Protein AF-A0A955BFZ9-F1 (afdb_monomer)

Nearest PDB structures (foldseek):
  4xtk-assembly4_D  TM=7.987E-01  e=3.113E-12  Thermotoga maritima MSB8
  7cr6-assembly1_D  TM=6.027E-01  e=6.856E-12  Synechocystis sp. PCC 6803 substr. Kazusa
  4xtk-assembly1_E  TM=5.313E-01  e=5.789E-12  Thermotoga maritima MSB8
  5dqz-assembly1_C  TM=7.977E-01  e=1.049E-08  Escherichia coli K-12
  5vvl-assembly1_D  TM=7.765E-01  e=1.471E-08  Escherichia coli K-12

Radius of gyration: 25.38 Å; Cα contacts (8 Å, |Δi|>4): 418; chains: 1; bounding box: 56×55×70 Å

pLDDT: mean 78.5, std 16.26, range [26.56, 97.25]

Secondary structure (DSSP, 8-state):
-HHHHSHHHHHHHHHTT-EEEEETTEEEEE-SSHHHHHHHHHHHHHHHHHTT------S-SS--TTS-EEETTEEE-TTS-EEE-TT-PPPPGGGG-GGGGTT-PPPP-----TT-------S--EEEEE-SSEEEEEE-TTS-EEEEEGGGPPPEEE-GGGEEEEEEESS-B--HHHHHHHHHTT-EEEEE-TTS-EEEEE-------HHHHHHHHHHHH-HHHHHHHHHHHHHHHHHHHHHHHHHHHHHTT-GGG--HHHHHHHHHHHHT-SSHHHHHHHHHHHHHHHHHHHHHH--TT----S---SS--SHHHHHHHHHHHHHHHHHHHHHHHTT--TT--SSS--SS--

Solvent-accessible surface area (backbone atoms only — not comparable to full-atom values): 20830 Å² total; per-residue (Å²): 111,49,68,71,70,42,47,64,47,54,55,54,43,41,74,72,68,36,48,77,49,76,59,71,89,51,71,45,74,49,68,94,47,71,71,51,44,56,54,50,52,52,47,50,53,52,49,32,45,76,70,76,42,79,79,82,88,57,99,67,83,74,79,62,80,75,45,73,48,77,58,97,60,29,39,39,41,66,88,87,43,70,48,77,56,88,79,71,74,84,74,60,76,84,77,66,58,70,80,78,70,70,85,80,76,82,86,83,81,89,83,83,67,95,83,70,67,84,68,76,74,80,62,85,59,38,74,45,77,46,54,63,54,29,40,35,57,44,76,46,99,87,70,49,42,28,40,34,41,63,92,79,51,80,67,43,76,54,67,55,92,58,30,37,32,37,39,37,25,32,71,59,45,73,49,72,67,54,53,50,51,33,32,74,60,61,27,28,35,38,37,17,38,83,85,52,51,64,81,50,70,50,66,55,90,63,87,43,54,69,68,53,48,50,52,51,54,53,34,56,72,34,69,68,52,16,40,56,55,33,20,55,54,51,18,52,52,29,41,54,49,12,54,50,27,44,51,51,17,58,74,69,72,36,74,89,40,46,44,19,67,64,25,41,53,48,16,56,49,26,64,67,44,89,44,66,69,57,34,53,52,48,53,51,55,46,51,51,51,50,52,55,30,48,34,73,68,50,61,95,88,59,75,58,92,71,94,49,78,87,87,40,84,50,72,61,36,42,52,49,51,38,52,50,47,50,52,51,50,54,49,50,49,54,36,39,76,70,32,45,62,82,76,71,39,54,73,66,64,60,79,93,49,132

Mean predicted aligned error: 16.28 Å

Sequence (354 aa):
LANLFLDHFDERIANRGGRLVRYGDDFLILCRTSAEADALLSAAREEAAELLLRLNDSASPIQDLREPFVFLGFQFEAGDAWHWRDDQQPRLVEELGWRDASDNRPPRKGIHLPGELPTTATADGITGIVGPNATTFETRGDGSVWCHYSGGAEPTRIPLDDFETLVVLGRLGMSAEIVRRLCESGVSVVLCDERGLSFGAIVADIDSPPELLAAQVDASRDSARSLVIARSLVAARLHNSAGLAAAVAKQRKNRQLDASQWLADAALRAEAATSLDSLRGIEGSATARWYESFAQALGNGFAFERRVAPDAEDPVNALLNIAHTLAFRLSLLAIKAAGLAPMIGFLHASTARF

Foldseek 3Di:
DQVVLCPQVCVQLVVLVWDWDDDRPFIDTDDDDPVSVVVSVVSSQVSCVVSLHHDDPDPPSDDDLQPWDDGPQWIAHPPRDIDGHPPDDDDAPVVVCPVVSPDDDDDDDDDDDPPDDPPVPVDDADEAEADPQWAEWDQDPVRWIWTDGPPPRDIHTDPLLNHQEYEYEAHYDYDPSRLVSCQVSNYKYFYAHNLLQTDDIRGHQDPQPPVNAVVLVVLLVDQVSLLQVLLVVLLVVLQVLLVVQVVLCVVLVHCVLRCNVVSNVLSVVSNVDPGLVVNVVSSVVSVVSSQVSVQVSDDDPAHDPDADDDPDPGPVNSVVNSVVSVVVVVVVRVCVVVSHDPQRHSNDHDPPDD

Structure (mmCIF, N/CA/C/O backbone):
data_AF-A0A955BFZ9-F1
#
_entry.id   AF-A0A955BFZ9-F1
#
loop_
_atom_site.group_PDB
_atom_site.id
_atom_site.type_symbol
_atom_site.label_atom_id
_atom_site.label_alt_id
_atom_site.label_comp_id
_atom_site.label_asym_id
_atom_site.label_entity_id
_atom_site.label_seq_id
_atom_site.pdbx_PDB_ins_code
_atom_site.Cartn_x
_atom_site.Cartn_y
_atom_site.Cartn_z
_atom_site.occupancy
_atom_site.B_iso_or_equiv
_atom_site.auth_seq_id
_atom_site.auth_comp_id
_atom_site.auth_asym_id
_atom_site.auth_atom_id
_atom_site.pdbx_PDB_model_num
ATOM 1 N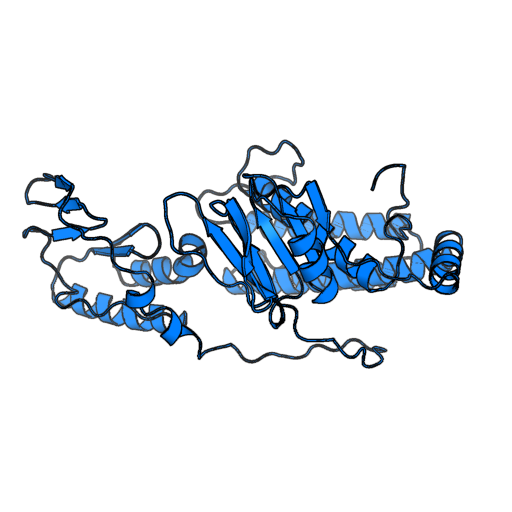 N . LEU A 1 1 ? -9.541 1.650 14.516 1.00 39.09 1 LEU A N 1
ATOM 2 C CA . LEU A 1 1 ? -10.000 2.553 13.433 1.00 39.09 1 LEU A CA 1
ATOM 3 C C . LEU A 1 1 ? -10.845 3.722 13.950 1.00 39.09 1 LEU A C 1
ATOM 5 O O . LEU A 1 1 ? -10.554 4.842 13.554 1.00 39.09 1 LEU A O 1
ATOM 9 N N . ALA A 1 2 ? -11.816 3.494 14.850 1.00 43.66 2 ALA A N 1
ATOM 10 C CA . ALA A 1 2 ? -12.687 4.541 15.414 1.00 43.66 2 ALA A CA 1
ATOM 11 C C . ALA A 1 2 ? -11.932 5.785 15.928 1.00 43.66 2 ALA A C 1
ATOM 13 O O . ALA A 1 2 ? -12.315 6.903 15.604 1.00 43.66 2 ALA A O 1
ATOM 14 N N . ASN A 1 3 ? -10.793 5.608 16.611 1.00 51.19 3 ASN A N 1
ATOM 15 C CA . ASN A 1 3 ? -10.010 6.737 17.136 1.00 51.19 3 ASN A CA 1
ATOM 16 C C . ASN A 1 3 ? -9.440 7.686 16.071 1.00 51.19 3 ASN A C 1
ATOM 18 O O . ASN A 1 3 ? -9.229 8.846 16.390 1.00 51.19 3 ASN A O 1
ATOM 22 N N . LEU A 1 4 ? -9.187 7.216 14.843 1.00 54.12 4 LEU A N 1
ATOM 23 C CA . LEU A 1 4 ? -8.683 8.062 13.752 1.00 54.12 4 LEU A CA 1
ATOM 24 C C . LEU A 1 4 ? -9.832 8.719 12.971 1.00 54.12 4 LEU A C 1
ATOM 26 O O . LEU A 1 4 ? -9.689 9.827 12.473 1.00 54.12 4 LEU A O 1
ATOM 30 N N . PHE A 1 5 ? -10.967 8.025 12.856 1.00 66.25 5 PHE A N 1
ATOM 31 C CA . PHE A 1 5 ? -12.126 8.491 12.094 1.00 66.25 5 PHE A CA 1
ATOM 32 C C . PHE A 1 5 ? -12.960 9.528 12.863 1.00 66.25 5 PHE A C 1
ATOM 34 O O . PHE A 1 5 ? -13.474 10.468 12.265 1.00 66.25 5 PHE A O 1
ATOM 41 N N . LEU A 1 6 ? -13.045 9.392 14.191 1.00 79.75 6 LEU A N 1
ATOM 42 C CA . LEU A 1 6 ? -13.803 10.288 15.072 1.00 79.75 6 LEU A CA 1
ATOM 43 C C . LEU A 1 6 ? -12.994 11.498 15.572 1.00 79.75 6 LEU A C 1
ATOM 45 O O . LEU A 1 6 ? -13.538 12.321 16.293 1.00 79.75 6 LEU A O 1
ATOM 49 N N . ASP A 1 7 ? -11.732 11.663 15.161 1.00 78.94 7 ASP A N 1
ATOM 50 C CA . ASP A 1 7 ? -10.899 12.821 15.544 1.00 78.94 7 ASP A CA 1
ATOM 51 C C . ASP A 1 7 ? -11.585 14.153 15.182 1.00 78.94 7 ASP A C 1
ATOM 53 O O . ASP A 1 7 ? -11.652 15.078 15.989 1.00 78.94 7 ASP A O 1
ATOM 57 N N . HIS A 1 8 ? -12.212 14.215 13.999 1.00 78.44 8 HIS A N 1
ATOM 58 C CA . HIS A 1 8 ? -12.980 15.389 13.584 1.00 78.44 8 HIS A CA 1
ATOM 59 C C . HIS A 1 8 ? -14.196 15.644 14.483 1.00 78.44 8 HIS A C 1
ATOM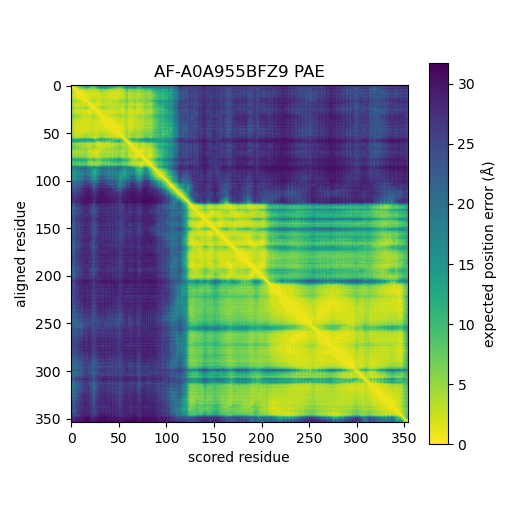 61 O O . HIS A 1 8 ? -14.463 16.784 14.855 1.00 78.44 8 HIS A O 1
ATOM 67 N N . PHE A 1 9 ? -14.915 14.585 14.857 1.00 84.94 9 PHE A N 1
ATOM 68 C CA . PHE A 1 9 ? -16.056 14.673 15.762 1.00 84.94 9 PHE A CA 1
ATOM 69 C C . PHE A 1 9 ? -15.625 15.210 17.136 1.00 84.94 9 PHE A C 1
ATOM 71 O O . PHE A 1 9 ? -16.227 16.158 17.645 1.00 84.94 9 PHE A O 1
ATOM 78 N N . ASP A 1 10 ? -14.533 14.677 17.691 1.00 86.12 10 ASP A N 1
ATOM 79 C CA . ASP A 1 10 ? -13.992 15.073 18.992 1.00 86.12 10 ASP A CA 1
ATOM 80 C C . ASP A 1 10 ? -13.642 16.574 19.023 1.00 86.12 10 ASP A C 1
ATOM 82 O O . ASP A 1 10 ? -14.059 17.301 19.932 1.00 86.12 10 ASP A O 1
ATOM 86 N N . GLU A 1 11 ? -12.943 17.072 17.995 1.00 85.44 11 GLU A N 1
ATOM 87 C CA . GLU A 1 11 ? -12.591 18.493 17.866 1.00 85.44 11 GLU A CA 1
ATOM 88 C C . GLU A 1 11 ? -13.831 19.395 17.781 1.00 85.44 11 GLU A C 1
ATOM 90 O O . GLU A 1 11 ? -13.874 20.487 18.360 1.00 85.44 11 GLU A O 1
ATOM 95 N N . ARG A 1 12 ? -14.856 18.973 17.039 1.00 85.88 12 ARG A N 1
ATOM 96 C CA . ARG A 1 12 ? -16.070 19.766 16.807 1.00 85.88 12 ARG A CA 1
ATOM 97 C C . ARG A 1 12 ? -16.927 19.863 18.063 1.00 85.88 12 ARG A C 1
ATOM 99 O O . ARG A 1 12 ? -17.391 20.957 18.389 1.00 85.88 12 ARG A O 1
ATOM 106 N N . ILE A 1 13 ? -17.057 18.770 18.812 1.00 88.75 13 ILE A N 1
ATOM 107 C CA . ILE A 1 13 ? -17.738 18.758 20.112 1.00 88.75 13 ILE A CA 1
ATOM 108 C C . ILE A 1 13 ? -16.983 19.599 21.145 1.00 88.75 13 ILE A C 1
ATOM 110 O O . ILE A 1 13 ? -17.604 20.407 21.842 1.00 88.75 13 ILE A O 1
ATOM 114 N N . ALA A 1 14 ? -15.652 19.492 21.196 1.00 85.88 14 ALA A N 1
ATOM 115 C CA . ALA A 1 14 ? -14.829 20.304 22.092 1.00 85.88 14 ALA A CA 1
ATOM 116 C C . ALA A 1 14 ? -14.968 21.811 21.807 1.00 85.88 14 ALA A C 1
ATOM 118 O O . ALA A 1 14 ? -15.136 22.609 22.730 1.00 85.88 14 ALA A O 1
ATOM 119 N N . ASN A 1 15 ? -14.986 22.208 20.529 1.00 85.56 15 ASN A N 1
ATOM 120 C CA . ASN A 1 15 ? -15.185 23.603 20.114 1.00 85.56 15 ASN A CA 1
ATOM 121 C C . ASN A 1 15 ? -16.570 24.160 20.478 1.00 85.56 15 ASN A C 1
ATOM 123 O O . ASN A 1 15 ? -16.719 25.370 20.646 1.00 85.56 15 ASN A O 1
ATOM 127 N N . ARG A 1 16 ? -17.581 23.295 20.625 1.00 84.69 16 ARG A N 1
ATOM 128 C CA . ARG A 1 16 ? -18.922 23.664 21.108 1.00 84.69 16 ARG A CA 1
ATOM 129 C C . ARG A 1 16 ? -19.029 23.645 22.646 1.00 84.69 16 ARG A C 1
ATOM 131 O O . ARG A 1 16 ? -20.115 23.838 23.180 1.00 84.69 16 ARG A O 1
ATOM 138 N N . GLY A 1 17 ? -17.914 23.458 23.361 1.00 82.88 17 GLY A N 1
ATOM 139 C CA . GLY A 1 17 ? -17.828 23.538 24.823 1.00 82.88 17 GLY A CA 1
ATOM 140 C C . GLY A 1 17 ? -18.061 22.218 25.565 1.00 82.88 17 GLY A C 1
ATOM 141 O O . GLY A 1 17 ? -18.016 22.207 26.797 1.00 82.88 17 GLY A O 1
ATOM 142 N N . GLY A 1 18 ? -18.277 21.112 24.847 1.00 85.81 18 GLY A N 1
ATOM 143 C CA . GLY A 1 18 ? -18.425 19.786 25.441 1.00 85.81 18 GLY A CA 1
ATOM 144 C C . GLY A 1 18 ? -17.083 19.213 25.896 1.00 85.81 18 GLY A C 1
ATOM 145 O O . GLY A 1 18 ? -16.073 19.345 25.206 1.00 85.81 18 GLY A O 1
ATOM 146 N N . ARG A 1 19 ? -17.053 18.547 27.054 1.00 88.88 19 ARG A N 1
ATOM 147 C CA . ARG A 1 19 ? -15.883 17.763 27.483 1.00 88.88 19 ARG A CA 1
ATOM 148 C C . ARG A 1 19 ? -16.114 16.295 27.168 1.00 88.88 19 ARG A C 1
ATOM 150 O O . ARG A 1 19 ? -16.962 15.667 27.792 1.00 88.88 19 ARG A O 1
ATOM 157 N N . LEU A 1 20 ? -15.365 15.764 26.212 1.00 88.81 20 LEU A N 1
ATOM 158 C CA . LEU A 1 20 ? -15.540 14.398 25.738 1.00 88.81 20 LEU A CA 1
ATOM 159 C C . LEU A 1 20 ? -14.704 13.399 26.554 1.00 88.81 20 LEU A C 1
ATOM 161 O O . LEU A 1 20 ? -13.518 13.623 26.791 1.00 88.81 20 LEU A O 1
ATOM 165 N N . VAL A 1 21 ? -15.316 12.278 26.932 1.00 87.25 21 VAL A N 1
ATOM 166 C CA . VAL A 1 21 ? -14.649 11.072 27.446 1.00 87.25 21 VAL A CA 1
ATOM 167 C C . VAL A 1 21 ? -15.012 9.929 26.506 1.00 87.25 21 VAL A C 1
ATOM 169 O O . VAL A 1 21 ? -16.191 9.629 26.360 1.00 87.25 21 VAL A O 1
ATOM 172 N N . ARG A 1 22 ? -14.034 9.308 25.839 1.00 84.81 22 ARG A N 1
ATOM 173 C CA . ARG A 1 22 ? -14.290 8.339 24.760 1.00 84.81 22 ARG A CA 1
ATOM 174 C C . ARG A 1 22 ? -13.434 7.085 24.886 1.00 84.81 22 ARG A C 1
ATOM 176 O O . ARG A 1 22 ? -12.261 7.159 25.247 1.00 84.81 22 ARG A O 1
ATOM 183 N N . TYR A 1 23 ? -14.017 5.951 24.515 1.00 78.94 23 TYR A N 1
ATOM 184 C CA . TYR A 1 23 ? -13.343 4.673 24.343 1.00 78.94 23 TYR A CA 1
ATOM 185 C C . TYR A 1 23 ? -13.889 3.986 23.086 1.00 78.94 23 TYR A C 1
ATOM 187 O O . TYR A 1 23 ? -14.991 3.455 23.084 1.00 78.94 23 TYR A O 1
ATOM 195 N N . GLY A 1 24 ? -13.122 4.024 21.993 1.00 80.00 24 GLY A N 1
ATOM 196 C CA . GLY A 1 24 ? -13.599 3.519 20.704 1.00 80.00 24 GLY A CA 1
ATOM 197 C C . GLY A 1 24 ? -14.742 4.374 20.152 1.00 80.00 24 GLY A C 1
ATOM 198 O O . GLY A 1 24 ? -14.551 5.569 19.912 1.00 80.00 24 GLY A O 1
ATOM 199 N N . ASP A 1 25 ? -15.883 3.744 19.913 1.00 78.00 25 ASP A N 1
ATOM 200 C CA . ASP A 1 25 ? -17.155 4.321 19.470 1.00 78.00 25 ASP A CA 1
ATOM 201 C C . ASP A 1 25 ? -18.096 4.713 20.625 1.00 78.00 25 ASP A C 1
ATOM 203 O O . ASP A 1 25 ? -19.003 5.515 20.410 1.00 78.00 25 ASP A O 1
ATOM 207 N N . ASP A 1 26 ? -17.836 4.248 21.852 1.00 81.62 26 ASP A N 1
ATOM 208 C CA . ASP A 1 26 ? -18.558 4.663 23.058 1.00 81.62 26 ASP A CA 1
ATOM 209 C C . ASP A 1 26 ? -17.984 5.966 23.636 1.00 81.62 26 ASP A C 1
ATOM 211 O O . ASP A 1 26 ? -16.776 6.096 23.870 1.00 81.62 26 ASP A O 1
ATOM 215 N N . PHE A 1 27 ? -18.845 6.944 23.926 1.00 86.75 27 PHE A N 1
ATOM 216 C CA . PHE A 1 27 ? -18.422 8.220 24.506 1.00 86.75 27 PHE A CA 1
ATOM 217 C C . PHE A 1 27 ? -19.462 8.861 25.432 1.00 86.75 27 PHE A C 1
ATOM 219 O O . PHE A 1 27 ? -20.661 8.621 25.329 1.00 86.75 27 PHE A O 1
ATOM 226 N N . LEU A 1 28 ? -18.974 9.737 26.311 1.00 89.31 28 LEU A N 1
ATOM 227 C CA . LEU A 1 28 ? -19.743 10.656 27.143 1.00 89.31 28 LEU A CA 1
ATOM 228 C C . LEU A 1 28 ? -19.358 12.092 26.786 1.00 89.31 28 LEU A C 1
ATOM 230 O O . LEU A 1 28 ? -18.172 12.414 26.685 1.00 89.31 28 LEU A O 1
ATOM 234 N N . ILE A 1 29 ? -20.349 12.971 26.650 1.00 91.31 29 ILE A N 1
ATOM 235 C CA . ILE A 1 29 ? -20.136 14.416 26.527 1.00 91.31 29 ILE A CA 1
ATOM 236 C C . ILE A 1 29 ? -20.588 15.059 27.835 1.00 91.31 29 ILE A C 1
ATOM 238 O O . ILE A 1 29 ? -21.776 15.110 28.135 1.00 91.31 29 ILE A O 1
ATOM 242 N N . LEU A 1 30 ? -19.635 15.546 28.624 1.00 90.62 30 LEU A N 1
ATOM 243 C CA . LEU A 1 30 ? -19.909 16.180 29.907 1.00 90.62 30 LEU A CA 1
ATOM 244 C C . LEU A 1 30 ? -20.256 17.659 29.701 1.00 90.62 30 LEU A C 1
ATOM 246 O O . LEU A 1 30 ? -19.514 18.406 29.051 1.00 90.62 30 LEU A O 1
ATOM 250 N N . CYS A 1 31 ? -21.351 18.083 30.322 1.00 90.81 31 CYS A N 1
ATOM 251 C CA . CYS A 1 31 ? -21.854 19.454 30.344 1.00 90.81 31 CYS A CA 1
ATOM 252 C C . CYS A 1 31 ? -22.406 19.801 31.733 1.00 90.81 31 CYS A C 1
ATOM 254 O O . CYS A 1 31 ? -22.509 18.933 32.601 1.00 90.81 31 CYS A O 1
ATOM 256 N N . ARG A 1 32 ? -22.724 21.076 31.985 1.00 87.88 32 ARG A N 1
ATOM 257 C CA . ARG A 1 32 ? -23.140 21.533 33.326 1.00 87.88 32 ARG A CA 1
ATOM 258 C C . ARG A 1 32 ? -24.641 21.718 33.467 1.00 87.88 32 ARG A C 1
ATOM 260 O O . ARG A 1 32 ? -25.144 21.695 34.587 1.00 87.88 32 ARG A O 1
ATOM 267 N N . THR A 1 33 ? -25.344 21.960 32.365 1.00 89.12 33 THR A N 1
ATOM 268 C CA . THR A 1 33 ? -26.780 22.259 32.380 1.00 89.12 33 THR A CA 1
ATOM 269 C C . THR A 1 33 ? -27.539 21.382 31.393 1.00 89.12 33 THR A C 1
ATOM 271 O O . THR A 1 33 ? -26.980 20.941 30.392 1.00 89.12 33 THR A O 1
ATOM 274 N N . SER A 1 34 ? -28.832 21.163 31.648 1.00 86.69 34 SER A N 1
ATOM 275 C CA . SER A 1 34 ? -29.700 20.421 30.721 1.00 86.69 34 SER A CA 1
ATOM 276 C C . SER A 1 34 ? -29.763 21.088 29.343 1.00 86.69 34 SER A C 1
ATOM 278 O O . SER A 1 34 ? -29.703 20.404 28.333 1.00 86.69 34 SER A O 1
ATOM 280 N N . ALA A 1 35 ? -29.797 22.424 29.294 1.00 87.81 35 ALA A N 1
ATOM 281 C CA . ALA A 1 35 ? -29.825 23.165 28.033 1.00 87.81 35 ALA A CA 1
ATOM 282 C C . ALA A 1 35 ? -28.544 22.965 27.200 1.00 87.81 35 ALA A C 1
ATOM 284 O O . ALA A 1 35 ? -28.608 22.874 25.975 1.00 87.81 35 ALA A O 1
ATOM 285 N N . GLU A 1 36 ? -27.378 22.872 27.852 1.00 89.62 36 GLU A N 1
ATOM 286 C CA . GLU A 1 36 ? -26.124 22.503 27.182 1.00 89.62 36 GLU A CA 1
ATOM 287 C C . GLU A 1 36 ? -26.154 21.052 26.690 1.00 89.62 36 GLU A C 1
ATOM 289 O O . GLU A 1 36 ? -25.673 20.786 25.591 1.00 89.62 36 GLU A O 1
ATOM 294 N N . ALA A 1 37 ? -26.733 20.131 27.470 1.00 89.88 37 ALA A N 1
ATOM 295 C CA . ALA A 1 37 ? -26.853 18.723 27.095 1.00 89.88 37 ALA A CA 1
ATOM 296 C C . ALA A 1 37 ? -27.665 18.553 25.803 1.00 89.88 37 ALA A C 1
ATOM 298 O O . ALA A 1 37 ? -27.214 17.877 24.881 1.00 89.88 37 ALA A O 1
ATOM 299 N N . ASP A 1 38 ? -28.812 19.229 25.698 1.00 89.81 38 ASP A N 1
ATOM 300 C CA . ASP A 1 38 ? -29.663 19.199 24.502 1.00 89.81 38 ASP A CA 1
ATOM 301 C C . ASP A 1 38 ? -28.951 19.777 23.267 1.00 89.81 38 ASP A C 1
ATOM 303 O O . ASP A 1 38 ? -29.004 19.210 22.167 1.00 89.81 38 ASP A O 1
ATOM 307 N N . ALA A 1 39 ? -28.236 20.893 23.445 1.00 89.88 39 ALA A N 1
ATOM 308 C CA . ALA A 1 39 ? -27.474 21.528 22.373 1.00 89.88 39 ALA A CA 1
ATOM 309 C C . ALA A 1 39 ? -26.304 20.650 21.897 1.00 89.88 39 ALA A C 1
ATOM 311 O O . ALA A 1 39 ? -26.073 20.518 20.692 1.00 89.88 39 ALA A O 1
ATOM 312 N N . LEU A 1 40 ? -25.580 20.023 22.828 1.00 91.75 40 LEU A N 1
ATOM 313 C CA . LEU A 1 40 ? -24.451 19.142 22.529 1.00 91.75 40 LEU A CA 1
ATOM 314 C C . LEU A 1 40 ? -24.897 17.809 21.931 1.00 91.75 40 LEU A C 1
ATOM 316 O O . LEU A 1 40 ? -24.230 17.312 21.028 1.00 91.75 40 LEU A O 1
ATOM 320 N N . LEU A 1 41 ? -26.033 17.258 22.360 1.00 91.00 41 LEU A N 1
ATOM 321 C CA . LEU A 1 41 ? -26.616 16.067 21.746 1.00 91.00 41 LEU A CA 1
ATOM 322 C C . LEU A 1 41 ? -27.042 16.344 20.299 1.00 91.00 41 LEU A C 1
ATOM 324 O O . LEU A 1 41 ? -26.769 15.539 19.408 1.00 91.00 41 LEU A O 1
ATOM 328 N N . SER A 1 42 ? -27.667 17.498 20.049 1.00 89.94 42 SER A N 1
ATOM 329 C CA . SER A 1 42 ? -28.033 17.926 18.693 1.00 89.94 42 SER A CA 1
ATOM 330 C C . SER A 1 42 ? -26.791 18.097 17.814 1.00 89.94 42 SER A C 1
ATOM 332 O O . SER A 1 42 ? -26.736 17.561 16.710 1.00 89.94 42 SER A O 1
ATOM 334 N N . ALA A 1 43 ? -25.752 18.748 18.343 1.00 89.19 43 ALA A N 1
ATOM 335 C CA . ALA A 1 43 ? -24.466 18.878 17.668 1.00 89.19 43 ALA A CA 1
ATOM 336 C C . ALA A 1 43 ? -23.817 17.521 17.369 1.00 89.19 43 ALA A C 1
ATOM 338 O O . ALA A 1 43 ? -23.348 17.295 16.262 1.00 89.19 43 ALA A O 1
ATOM 339 N N . ALA A 1 44 ? -23.814 16.599 18.330 1.00 89.81 44 ALA A N 1
ATOM 340 C CA . ALA A 1 44 ? -23.265 15.264 18.138 1.00 89.81 44 ALA A CA 1
ATOM 341 C C . ALA A 1 44 ? -23.993 14.510 17.021 1.00 89.81 44 ALA A C 1
ATOM 343 O O . ALA A 1 44 ? -23.354 13.852 16.205 1.00 89.81 44 ALA A O 1
ATOM 344 N N . ARG A 1 45 ? -25.317 14.650 16.921 1.00 89.19 45 ARG A N 1
ATOM 345 C CA . ARG A 1 45 ? -26.087 14.065 15.815 1.00 89.19 45 ARG A CA 1
ATOM 346 C C . ARG A 1 45 ? -25.707 14.675 14.463 1.00 89.19 45 ARG A C 1
ATOM 348 O O . ARG A 1 45 ? -25.533 13.926 13.507 1.00 89.19 45 ARG A O 1
ATOM 355 N N . GLU A 1 46 ? -25.553 15.997 14.385 1.00 87.25 46 GLU A N 1
ATOM 356 C CA . GLU A 1 46 ? -25.119 16.696 13.163 1.00 87.25 46 GLU A CA 1
ATOM 357 C C . GLU A 1 46 ? -23.731 16.233 12.701 1.00 87.25 46 GLU A C 1
ATOM 359 O O . GLU A 1 46 ? -23.563 15.811 11.559 1.00 87.25 46 GLU A O 1
ATOM 364 N N . GLU A 1 47 ? -22.743 16.271 13.596 1.00 88.12 47 GLU A N 1
ATOM 365 C CA . GLU A 1 47 ? -21.351 15.948 13.266 1.00 88.12 47 GLU A CA 1
ATOM 366 C C . GLU A 1 47 ? -21.186 14.445 12.962 1.00 88.12 47 GLU A C 1
ATOM 368 O O . GLU A 1 47 ? -20.436 14.069 12.063 1.00 88.12 47 GLU A O 1
ATOM 373 N N . ALA A 1 48 ? -21.931 13.566 13.648 1.00 84.25 48 ALA A N 1
ATOM 374 C CA . ALA A 1 48 ? -21.975 12.143 13.304 1.00 84.25 48 ALA A CA 1
ATOM 375 C C . ALA A 1 48 ? -22.571 11.920 11.903 1.00 84.25 48 ALA A C 1
ATOM 377 O O . ALA A 1 48 ? -22.026 11.134 11.127 1.00 84.25 48 ALA A O 1
ATOM 378 N N . ALA A 1 49 ? -23.636 12.644 11.544 1.00 81.12 49 ALA A N 1
ATOM 379 C CA . ALA A 1 49 ? -24.255 12.541 10.225 1.00 81.12 49 ALA A CA 1
ATOM 380 C C . ALA A 1 49 ? -23.327 13.020 9.093 1.00 81.12 49 ALA A C 1
ATOM 382 O O . ALA A 1 49 ? -23.326 12.410 8.022 1.00 81.12 49 ALA A O 1
ATOM 383 N N . GLU A 1 50 ? -22.499 14.049 9.320 1.00 77.88 50 GLU A N 1
ATOM 384 C CA . GLU A 1 50 ? -21.465 14.473 8.357 1.00 77.88 50 GLU A CA 1
ATOM 385 C C . GLU A 1 50 ? -20.432 13.369 8.085 1.00 77.88 50 GLU A C 1
ATOM 387 O O . GLU A 1 50 ? -19.946 13.229 6.961 1.00 77.88 50 GLU A O 1
ATOM 392 N N . LEU A 1 51 ? -20.144 12.542 9.091 1.00 77.12 51 LEU A N 1
ATOM 393 C CA . LEU A 1 51 ? -19.281 11.366 8.975 1.00 77.12 51 LEU A CA 1
ATOM 394 C C . LEU A 1 51 ? -20.014 10.122 8.445 1.00 77.12 51 LEU A C 1
ATOM 396 O O . LEU A 1 51 ? -19.429 9.040 8.417 1.00 77.12 51 LEU A O 1
ATOM 400 N N . LEU A 1 52 ? -21.270 10.266 8.005 1.00 78.19 52 LEU A N 1
ATOM 401 C CA . LEU A 1 52 ? -22.152 9.176 7.569 1.00 78.19 52 LEU A CA 1
ATOM 402 C C . LEU A 1 52 ? -22.409 8.131 8.671 1.00 78.19 52 LEU A C 1
ATOM 404 O O . LEU A 1 52 ? -22.709 6.973 8.383 1.00 78.19 52 LEU A O 1
ATOM 408 N N . LEU A 1 53 ? -22.313 8.546 9.935 1.00 76.31 53 LEU A N 1
ATOM 409 C CA . LEU A 1 53 ? -22.588 7.734 11.115 1.00 76.31 53 LEU A CA 1
ATOM 410 C C . LEU A 1 53 ? -23.953 8.091 11.711 1.00 76.31 53 LEU A C 1
ATOM 412 O O . LEU A 1 53 ? -24.484 9.187 11.524 1.00 76.31 53 LEU A O 1
ATOM 416 N N . ARG A 1 54 ? -24.524 7.152 12.467 1.00 77.94 54 ARG A N 1
ATOM 417 C CA . ARG A 1 54 ? -25.734 7.367 13.267 1.00 77.94 54 ARG A CA 1
ATOM 418 C C . ARG A 1 54 ? -25.422 7.042 14.719 1.00 77.94 54 ARG A C 1
ATOM 420 O O . ARG A 1 54 ? -24.790 6.028 14.996 1.00 77.94 54 ARG A O 1
ATOM 427 N N . LEU A 1 55 ? -25.854 7.908 15.632 1.00 81.25 55 LEU A N 1
ATOM 428 C CA . LEU A 1 55 ? -25.786 7.621 17.062 1.00 81.25 55 LEU A CA 1
ATOM 429 C C . LEU A 1 55 ? -26.894 6.636 17.432 1.00 81.25 55 LEU A C 1
ATOM 431 O O . LEU A 1 55 ? -28.002 6.734 16.906 1.00 81.25 55 LEU A O 1
ATOM 435 N N . ASN A 1 56 ? -26.603 5.721 18.353 1.00 78.00 56 ASN A N 1
ATOM 436 C CA . ASN A 1 56 ? -27.607 4.801 18.874 1.00 78.00 56 ASN A CA 1
ATOM 437 C C . ASN A 1 56 ? -28.706 5.577 19.614 1.00 78.00 56 ASN A C 1
ATOM 439 O O . ASN A 1 56 ? -28.420 6.398 20.489 1.00 78.00 56 ASN A O 1
ATOM 443 N N . ASP A 1 57 ? -29.967 5.288 19.294 1.00 63.56 57 ASP A N 1
ATOM 444 C CA . ASP A 1 57 ? -31.118 5.837 20.006 1.00 63.56 57 ASP A CA 1
ATOM 445 C C . ASP A 1 57 ? -31.285 5.102 21.343 1.00 63.56 57 ASP A C 1
ATOM 447 O O . ASP A 1 57 ? -32.010 4.112 21.463 1.00 63.56 57 ASP A O 1
ATOM 451 N N . SER A 1 58 ? -30.567 5.559 22.370 1.00 62.94 58 SER A N 1
ATOM 452 C CA . SER A 1 58 ? -30.822 5.115 23.737 1.00 62.94 58 SER A CA 1
ATOM 453 C C . SER A 1 58 ? -32.110 5.760 24.260 1.00 62.94 58 SER A C 1
ATOM 455 O O . SER A 1 58 ? -32.436 6.898 23.927 1.00 62.94 58 SER A O 1
ATOM 457 N N . ALA A 1 59 ? -32.853 5.040 25.107 1.00 53.69 59 ALA A N 1
ATOM 458 C CA . ALA A 1 59 ? -34.076 5.564 25.724 1.00 53.69 59 ALA A CA 1
ATOM 459 C C . ALA A 1 59 ? -33.816 6.793 26.627 1.00 53.69 59 ALA A C 1
ATOM 461 O O . ALA A 1 59 ? -34.731 7.579 26.859 1.00 53.69 59 ALA A O 1
ATOM 462 N N . SER A 1 60 ? -32.567 6.969 27.085 1.00 62.84 60 SER A N 1
ATOM 463 C CA . SER A 1 60 ? -32.117 8.077 27.939 1.00 62.84 60 SER A CA 1
ATOM 464 C C . SER A 1 60 ? -30.709 8.551 27.525 1.00 62.84 60 SER A C 1
ATOM 466 O O . SER A 1 60 ? -29.721 8.157 28.156 1.00 62.84 60 SER A O 1
ATOM 468 N N . PRO A 1 61 ? -30.580 9.368 26.460 1.00 79.12 61 PRO A N 1
ATOM 469 C CA . PRO A 1 61 ? -29.286 9.833 25.947 1.00 79.12 61 PRO A CA 1
ATOM 470 C C . PRO A 1 61 ? -28.651 10.935 26.806 1.00 79.12 61 PRO A C 1
ATOM 472 O O . PRO A 1 61 ? -27.452 11.177 26.705 1.00 79.12 61 PRO A O 1
ATOM 475 N N . ILE A 1 62 ? -29.444 11.592 27.655 1.00 86.31 62 ILE A N 1
ATOM 476 C CA . ILE A 1 62 ? -28.991 12.587 28.629 1.00 86.31 62 ILE A CA 1
ATOM 477 C C . ILE A 1 62 ? -29.214 11.997 30.018 1.00 86.31 62 ILE A C 1
ATOM 479 O O . ILE A 1 62 ? -30.315 11.541 30.327 1.00 86.31 62 ILE A O 1
ATOM 483 N N . GLN A 1 63 ? -28.166 11.996 30.839 1.00 86.81 63 GLN A N 1
ATOM 484 C CA . GLN A 1 63 ? -28.184 11.434 32.189 1.00 86.81 63 GLN A CA 1
ATOM 485 C C . GLN A 1 63 ? -27.580 12.429 33.179 1.00 86.81 63 GLN A C 1
ATOM 487 O O . GLN A 1 63 ? -26.641 13.158 32.852 1.00 86.81 63 GLN A O 1
ATOM 492 N N . ASP A 1 64 ? -28.129 12.463 34.391 1.00 86.56 64 ASP A N 1
ATOM 493 C CA . ASP A 1 64 ? -27.567 13.228 35.497 1.00 86.56 64 ASP A CA 1
ATOM 494 C C . ASP A 1 64 ? -26.477 12.397 36.177 1.00 86.56 64 ASP A C 1
ATOM 496 O O . ASP A 1 64 ? -26.757 11.350 36.747 1.00 86.56 64 ASP A O 1
ATOM 500 N N . LEU A 1 65 ? -25.233 12.876 36.151 1.00 84.44 65 LEU A N 1
ATOM 501 C CA . LEU A 1 65 ? -24.078 12.180 36.738 1.00 84.44 65 LEU A CA 1
ATOM 502 C C . LEU A 1 65 ? -24.150 12.049 38.272 1.00 84.44 65 LEU A C 1
ATOM 504 O O . LEU A 1 65 ? -23.283 11.419 38.874 1.00 84.44 65 LEU A O 1
ATOM 508 N N . ARG A 1 66 ? -25.141 12.674 38.924 1.00 82.81 66 ARG A N 1
ATOM 509 C CA . ARG A 1 66 ? -25.448 12.461 40.349 1.00 82.81 66 ARG A CA 1
ATOM 510 C C . ARG A 1 66 ? -26.238 11.177 40.591 1.00 82.81 66 ARG A C 1
ATOM 512 O O . ARG A 1 66 ? -26.272 10.699 41.724 1.00 82.81 66 ARG A O 1
ATOM 519 N N . GLU A 1 67 ? -26.882 10.650 39.558 1.00 86.25 67 GLU A N 1
ATOM 520 C CA . GLU A 1 67 ? -27.582 9.373 39.581 1.00 86.25 67 GLU A CA 1
ATOM 521 C C . GLU A 1 67 ? -26.663 8.260 39.054 1.00 86.25 67 GLU A C 1
ATOM 523 O O . GLU A 1 67 ? -25.738 8.535 38.282 1.00 86.25 67 GLU A O 1
ATOM 528 N N . PRO A 1 68 ? -26.876 6.996 39.462 1.00 85.81 68 PRO A N 1
ATOM 529 C CA . PRO A 1 68 ? -26.081 5.894 38.948 1.00 85.81 68 PRO A CA 1
ATOM 530 C C . PRO A 1 68 ? -26.233 5.732 37.433 1.00 85.81 68 PRO A C 1
ATOM 532 O O . PRO A 1 68 ? -27.352 5.677 36.922 1.00 85.81 68 PRO A O 1
ATOM 535 N N . PHE A 1 69 ? -25.114 5.585 36.724 1.00 86.44 69 PHE A N 1
ATOM 536 C CA . PHE A 1 69 ? -25.099 5.382 35.274 1.00 86.44 69 PHE A CA 1
ATOM 537 C C . PHE A 1 69 ? -24.128 4.280 34.862 1.00 86.44 69 PHE A C 1
ATOM 539 O O . PHE A 1 69 ? -23.222 3.920 35.611 1.00 86.44 69 PHE A O 1
ATOM 546 N N . VAL A 1 70 ? -24.312 3.737 33.657 1.00 83.44 70 VAL A N 1
ATOM 547 C CA . VAL A 1 70 ? -23.450 2.682 33.109 1.00 83.44 70 VAL A CA 1
ATOM 548 C C . VAL A 1 70 ? -22.653 3.211 31.928 1.00 83.44 70 VAL A C 1
ATOM 550 O O . VAL A 1 70 ? -23.219 3.774 30.995 1.00 83.44 70 VAL A O 1
ATOM 553 N N . PHE A 1 71 ? -21.345 2.971 31.944 1.00 83.44 71 PHE A N 1
ATOM 554 C CA . PHE A 1 71 ? -20.449 3.253 30.828 1.00 83.44 71 PHE A CA 1
ATOM 555 C C . PHE A 1 71 ? -19.402 2.138 30.721 1.00 83.44 71 PHE A C 1
ATOM 557 O O . PHE A 1 71 ? -18.798 1.758 31.722 1.00 83.44 71 PHE A O 1
ATOM 564 N N . LEU A 1 72 ? -19.213 1.576 29.521 1.00 78.88 72 LEU A N 1
ATOM 565 C CA . LEU A 1 72 ? -18.276 0.469 29.253 1.00 78.88 72 LEU A CA 1
ATOM 566 C C . LEU A 1 72 ? -18.467 -0.769 30.155 1.00 78.88 72 LEU A C 1
ATOM 568 O O . LEU A 1 72 ? -17.504 -1.431 30.533 1.00 78.88 72 LEU A O 1
ATOM 572 N N . GLY A 1 73 ? -19.711 -1.070 30.542 1.00 78.94 73 GLY A N 1
ATOM 573 C CA . GLY A 1 73 ? -20.025 -2.194 31.435 1.00 78.94 73 GLY A CA 1
ATOM 574 C C . GLY A 1 73 ? -19.707 -1.950 32.917 1.00 78.94 73 GLY A C 1
ATOM 575 O O . GLY A 1 73 ? -19.904 -2.844 33.739 1.00 78.94 73 GLY A O 1
ATOM 576 N N . PHE A 1 74 ? -19.266 -0.746 33.286 1.00 82.19 74 PHE A N 1
ATOM 577 C CA . PHE A 1 74 ? -19.110 -0.324 34.677 1.00 82.19 74 PHE A CA 1
ATOM 578 C C . PHE A 1 74 ? -20.284 0.554 35.091 1.00 82.19 74 PHE A C 1
ATOM 580 O O . PHE A 1 74 ? -20.663 1.470 34.361 1.00 82.19 74 PHE A O 1
ATOM 587 N N . GLN A 1 75 ? -20.851 0.279 36.263 1.00 86.81 75 GLN A N 1
ATOM 588 C CA . GLN A 1 75 ? -21.808 1.164 36.909 1.00 86.81 75 GLN A CA 1
ATOM 589 C C . GLN A 1 75 ? -21.056 2.136 37.814 1.00 86.81 75 GLN A C 1
ATOM 591 O O . GLN A 1 75 ? -20.306 1.717 38.695 1.00 86.81 75 GLN A O 1
ATOM 596 N N . PHE A 1 76 ? -21.271 3.424 37.584 1.00 86.56 76 PHE A N 1
ATOM 597 C CA . PHE A 1 76 ? -20.729 4.527 38.365 1.00 86.56 76 PHE A CA 1
ATOM 598 C C . PHE A 1 76 ? -21.805 5.045 39.318 1.00 86.56 76 PHE A C 1
ATOM 600 O O . PHE A 1 76 ? -22.965 5.174 38.931 1.00 86.56 76 PHE A O 1
ATOM 607 N N . GLU A 1 77 ? -21.420 5.336 40.556 1.00 86.25 77 GLU A N 1
ATOM 608 C CA . GLU A 1 77 ? -22.282 5.842 41.624 1.00 86.25 77 GLU A CA 1
ATOM 609 C C . GLU A 1 77 ? -21.756 7.182 42.159 1.00 86.25 77 GLU A C 1
ATOM 611 O O . GLU A 1 77 ? -20.613 7.582 41.917 1.00 86.25 77 GLU A O 1
ATOM 616 N N . ALA A 1 78 ? -22.593 7.893 42.916 1.00 78.50 78 ALA A N 1
ATOM 617 C CA . ALA A 1 78 ? -22.194 9.146 43.542 1.00 78.50 78 ALA A CA 1
ATOM 618 C C . ALA A 1 78 ? -21.013 8.942 44.515 1.00 78.50 78 ALA A C 1
ATOM 620 O O . ALA A 1 78 ? -21.016 8.021 45.330 1.00 78.50 78 ALA A O 1
ATOM 621 N N . GLY A 1 79 ? -20.030 9.847 44.471 1.00 76.00 79 GLY A N 1
ATOM 622 C CA . GLY A 1 79 ? -18.856 9.803 45.353 1.00 76.00 79 GLY A CA 1
ATOM 623 C C . GLY A 1 79 ? -17.698 8.940 44.839 1.00 76.00 79 GLY A C 1
ATOM 624 O O . GLY A 1 79 ? -16.982 8.361 45.650 1.00 76.00 79 GLY A O 1
ATOM 625 N N . ASP A 1 80 ? -17.521 8.860 43.516 1.00 73.31 80 ASP A N 1
ATOM 626 C CA . ASP A 1 80 ? -16.429 8.151 42.823 1.00 73.31 80 ASP A CA 1
ATOM 627 C C . ASP A 1 80 ? -16.409 6.621 43.025 1.00 73.31 80 ASP A C 1
ATOM 629 O O . ASP A 1 80 ? -15.419 5.952 42.716 1.00 73.31 80 ASP A O 1
ATOM 633 N N . ALA A 1 81 ? -17.509 6.043 43.512 1.00 81.94 81 ALA A N 1
ATOM 634 C CA . ALA A 1 81 ? -17.676 4.599 43.605 1.00 81.94 81 ALA A CA 1
ATOM 635 C C . ALA A 1 81 ? -18.060 4.007 42.240 1.00 81.94 81 ALA A C 1
ATOM 637 O O . ALA A 1 81 ? -18.857 4.578 41.496 1.00 81.94 81 ALA A O 1
ATOM 638 N N . TRP A 1 82 ? -17.504 2.842 41.909 1.00 87.50 82 TRP A N 1
ATOM 639 C CA . TRP A 1 82 ? -17.852 2.104 40.697 1.00 87.50 82 TRP A CA 1
ATOM 640 C C . TRP A 1 82 ? -17.751 0.594 40.918 1.00 87.50 82 TRP A C 1
ATOM 642 O O . TRP A 1 82 ? -16.944 0.122 41.721 1.00 87.50 82 TRP A O 1
ATOM 652 N N . HIS A 1 83 ? -18.564 -0.171 40.190 1.00 85.38 83 HIS A N 1
ATOM 653 C CA . HIS A 1 83 ? -18.495 -1.630 40.156 1.00 85.38 83 HIS A CA 1
ATOM 654 C C . HIS A 1 83 ? -18.753 -2.162 38.743 1.00 85.38 83 HIS A C 1
ATOM 656 O O . HIS A 1 83 ? -19.463 -1.555 37.941 1.00 85.38 83 HIS A O 1
ATOM 662 N N . TRP A 1 84 ? -18.147 -3.301 38.418 1.00 79.00 84 TRP A N 1
ATOM 663 C CA . TRP A 1 84 ? -18.387 -3.981 37.148 1.00 79.00 84 TRP A CA 1
ATOM 664 C C . TRP A 1 84 ? -19.747 -4.690 37.165 1.00 79.00 84 TRP A C 1
ATOM 666 O O . TRP A 1 84 ? -20.100 -5.319 38.166 1.00 79.00 84 TRP A O 1
ATOM 676 N N . ARG A 1 85 ? -20.507 -4.591 36.070 1.00 75.81 85 ARG A N 1
ATOM 677 C CA . ARG A 1 85 ? -21.799 -5.269 35.914 1.00 75.81 85 ARG A CA 1
ATOM 678 C C . ARG A 1 85 ? -21.636 -6.601 35.178 1.00 75.81 85 ARG A C 1
ATOM 680 O O . ARG A 1 85 ? -21.373 -6.619 33.981 1.00 75.81 85 ARG A O 1
ATOM 687 N N . ASP A 1 86 ? -21.881 -7.698 35.895 1.00 62.09 86 ASP A N 1
ATOM 688 C CA . ASP A 1 86 ? -21.870 -9.086 35.383 1.00 62.09 86 ASP A CA 1
ATOM 689 C C . ASP A 1 86 ? -23.178 -9.481 34.659 1.00 62.09 86 ASP A C 1
ATOM 691 O O . ASP A 1 86 ? -23.375 -10.617 34.244 1.00 62.09 86 ASP A O 1
ATOM 695 N N . ASP A 1 87 ? -24.134 -8.557 34.528 1.00 60.84 87 ASP A N 1
ATOM 696 C CA . ASP A 1 87 ? -25.480 -8.849 34.019 1.00 60.84 87 ASP A CA 1
ATOM 697 C C . ASP A 1 87 ? -25.662 -8.588 32.514 1.00 60.84 87 ASP A C 1
ATOM 699 O O . ASP A 1 87 ? -26.777 -8.675 31.991 1.00 60.84 87 ASP A O 1
ATOM 703 N N . GLN A 1 88 ? -24.579 -8.291 31.792 1.00 54.72 88 GLN A N 1
ATOM 704 C CA . GLN A 1 88 ? -24.626 -8.116 30.343 1.00 54.72 88 GLN A CA 1
ATOM 705 C C . GLN A 1 88 ? -24.658 -9.488 29.660 1.00 54.72 88 GLN A C 1
ATOM 707 O O . GLN A 1 88 ? -23.621 -10.103 29.420 1.00 54.72 88 GLN A O 1
ATOM 712 N N . GLN A 1 89 ? -25.857 -9.971 29.314 1.00 54.53 89 GLN A N 1
ATOM 713 C CA . GLN A 1 89 ? -25.968 -11.060 28.342 1.00 54.53 89 GLN A CA 1
ATOM 714 C C . GLN A 1 89 ? -25.314 -10.606 27.025 1.00 54.53 89 GLN A C 1
ATOM 716 O O . GLN A 1 89 ? -25.681 -9.543 26.511 1.00 54.53 89 GLN A O 1
ATOM 721 N N . PRO A 1 90 ? -24.349 -11.367 26.476 1.00 51.78 90 PRO A N 1
ATOM 722 C CA . PRO A 1 90 ? -23.725 -11.024 25.207 1.00 51.78 90 PRO A CA 1
ATOM 723 C C . PRO A 1 90 ? -24.800 -10.954 24.121 1.00 51.78 90 PRO A C 1
ATOM 725 O O . PRO A 1 90 ? -25.549 -11.909 23.916 1.00 51.78 90 PRO A O 1
ATOM 728 N N . ARG A 1 91 ? -24.891 -9.804 23.446 1.00 49.91 91 ARG A N 1
ATOM 729 C CA . ARG A 1 91 ? -25.782 -9.632 22.295 1.00 49.91 91 ARG A CA 1
ATOM 730 C C . ARG A 1 91 ? -25.181 -10.326 21.085 1.00 49.91 91 ARG A C 1
ATOM 732 O O . ARG A 1 91 ? -23.971 -10.256 20.861 1.00 49.91 91 ARG A O 1
ATOM 739 N N . LEU A 1 92 ? -26.033 -10.973 20.302 1.00 48.94 92 LEU A N 1
ATOM 740 C CA . LEU A 1 92 ? -25.642 -11.541 19.018 1.00 48.94 92 LEU A CA 1
ATOM 741 C C . LEU A 1 92 ? -25.229 -10.407 18.068 1.00 48.94 92 LEU A C 1
ATOM 743 O O . LEU A 1 92 ? -25.825 -9.330 18.071 1.00 48.94 92 LEU A O 1
ATOM 747 N N . VAL A 1 93 ? -24.197 -10.629 17.252 1.00 44.28 93 VAL A N 1
ATOM 748 C CA . VAL A 1 93 ? -23.654 -9.608 16.332 1.00 44.28 93 VAL A CA 1
ATOM 749 C C . VAL A 1 93 ? -24.716 -9.140 15.327 1.00 44.28 93 VAL A C 1
ATOM 751 O O . VAL A 1 93 ? -24.706 -7.994 14.875 1.00 44.28 93 VAL A O 1
ATOM 754 N N . GLU A 1 94 ? -25.672 -10.009 15.009 1.00 51.81 94 GLU A N 1
ATOM 755 C CA . GLU A 1 94 ? -26.836 -9.743 14.166 1.00 51.81 94 GLU A CA 1
ATOM 756 C C . GLU A 1 94 ? -27.764 -8.663 14.743 1.00 51.81 94 GLU A C 1
ATOM 758 O O . GLU A 1 94 ? -28.442 -7.975 13.982 1.00 51.81 94 GLU A O 1
ATOM 763 N N . GLU A 1 95 ? -27.770 -8.474 16.064 1.00 51.28 95 GLU A N 1
ATOM 764 C CA . GLU A 1 95 ? -28.612 -7.501 16.771 1.00 51.28 95 GLU A CA 1
ATOM 765 C C . GLU A 1 95 ? -27.985 -6.094 16.816 1.00 51.28 95 GLU A C 1
ATOM 767 O O . GLU A 1 95 ? -28.607 -5.154 17.308 1.00 51.28 95 GLU A O 1
ATOM 772 N N . LEU A 1 96 ? -26.763 -5.923 16.289 1.00 49.81 96 LEU A N 1
ATOM 773 C CA . LEU A 1 96 ? -25.997 -4.667 16.331 1.00 49.81 96 LEU A CA 1
ATOM 774 C C . LEU A 1 96 ? -26.276 -3.709 15.152 1.00 49.81 96 LEU A C 1
ATOM 776 O O . LEU A 1 96 ? -25.613 -2.684 15.034 1.00 49.81 96 LEU A O 1
ATOM 780 N N . GLY A 1 97 ? -27.220 -4.024 14.254 1.00 47.28 97 GLY A N 1
ATOM 781 C CA . GLY A 1 97 ? -27.692 -3.097 13.205 1.00 47.28 97 GLY A CA 1
ATOM 782 C C . GLY A 1 97 ? -26.685 -2.743 12.093 1.00 47.28 97 GLY A C 1
ATOM 783 O O . GLY A 1 97 ? -26.954 -1.877 11.264 1.00 47.28 97 GLY A O 1
ATOM 784 N N . TRP A 1 98 ? -25.528 -3.412 12.019 1.00 48.19 98 TRP A N 1
ATOM 785 C CA . TRP A 1 98 ? -24.437 -3.058 11.094 1.00 48.19 98 TRP A CA 1
ATOM 786 C C . TRP A 1 98 ? -24.780 -3.206 9.598 1.00 48.19 98 TRP A C 1
ATOM 788 O O . TRP A 1 98 ? -24.131 -2.584 8.756 1.00 48.19 98 TRP A O 1
ATOM 798 N N . ARG A 1 99 ? -25.799 -4.005 9.244 1.00 46.72 99 ARG A N 1
ATOM 799 C CA . ARG A 1 99 ? -26.245 -4.186 7.847 1.00 46.72 99 ARG A CA 1
ATOM 800 C C . ARG A 1 99 ? -26.941 -2.944 7.270 1.00 46.72 99 ARG A C 1
ATOM 802 O O . ARG A 1 99 ? -26.858 -2.723 6.061 1.00 46.72 99 ARG A O 1
ATOM 809 N N . ASP A 1 100 ? -27.525 -2.097 8.117 1.00 49.06 100 ASP A N 1
ATOM 810 C CA . ASP A 1 100 ? -28.306 -0.922 7.698 1.00 49.06 100 ASP A CA 1
ATOM 811 C C . ASP A 1 100 ? -27.437 0.303 7.330 1.00 49.06 100 ASP A C 1
ATOM 813 O O . ASP A 1 100 ? -27.947 1.309 6.838 1.00 49.06 100 ASP A O 1
ATOM 817 N N . ALA A 1 101 ? -26.113 0.243 7.536 1.00 47.31 101 ALA A N 1
ATOM 818 C CA . ALA A 1 101 ? -25.173 1.341 7.267 1.00 47.31 101 ALA A CA 1
ATOM 819 C C . ALA A 1 101 ? -24.579 1.346 5.836 1.00 47.31 101 ALA A C 1
ATOM 821 O O . ALA A 1 101 ? -23.736 2.183 5.515 1.00 47.31 101 ALA A O 1
ATOM 822 N N . SER A 1 102 ? -24.984 0.413 4.966 1.00 47.44 102 SER A N 1
ATOM 823 C CA . SER A 1 102 ? -24.292 0.118 3.696 1.00 47.44 102 SER A CA 1
ATOM 824 C C . SER A 1 102 ? -24.678 0.987 2.482 1.00 47.44 102 SER A C 1
ATOM 826 O O . SER A 1 102 ? -23.993 0.924 1.457 1.00 47.44 102 SER A O 1
ATOM 828 N N . ASP A 1 103 ? -25.695 1.849 2.592 1.00 43.41 103 ASP A N 1
ATOM 829 C CA . ASP A 1 103 ? -26.304 2.528 1.432 1.00 43.41 103 ASP A CA 1
ATOM 830 C C . ASP A 1 103 ? -25.649 3.856 0.987 1.00 43.41 103 ASP A C 1
ATOM 832 O O . ASP A 1 103 ? -25.983 4.375 -0.076 1.00 43.41 103 ASP A O 1
ATOM 836 N N . ASN A 1 104 ? -24.681 4.413 1.727 1.00 39.00 104 ASN A N 1
ATOM 837 C CA . ASN A 1 104 ? -24.063 5.712 1.399 1.00 39.00 104 ASN A CA 1
ATOM 838 C C . ASN A 1 104 ? -22.581 5.580 0.999 1.00 39.00 104 ASN A C 1
ATOM 840 O O . ASN A 1 104 ? -21.673 5.899 1.766 1.00 39.00 104 ASN A O 1
ATOM 844 N N . ARG A 1 105 ? -22.312 5.132 -0.236 1.00 40.09 105 ARG A N 1
ATOM 845 C CA . ARG A 1 105 ? -20.956 5.184 -0.821 1.00 40.09 105 ARG A CA 1
ATOM 846 C C . ARG A 1 105 ? -20.707 6.548 -1.489 1.00 40.09 105 ARG A C 1
ATOM 848 O O . ARG A 1 105 ? -21.552 6.994 -2.265 1.00 40.09 105 ARG A O 1
ATOM 855 N N . PRO A 1 106 ? -19.557 7.212 -1.263 1.00 34.84 106 PRO A N 1
ATOM 856 C CA . PRO A 1 106 ? -19.245 8.466 -1.942 1.00 34.84 106 PRO A CA 1
ATOM 857 C C . PRO A 1 106 ? -19.086 8.266 -3.465 1.00 34.84 106 PRO A C 1
ATOM 859 O O . PRO A 1 106 ? -18.568 7.233 -3.903 1.00 34.84 106 PRO A O 1
ATOM 862 N N . PRO A 1 107 ? -19.495 9.246 -4.294 1.00 32.88 107 PRO A N 1
ATOM 863 C CA . PRO A 1 107 ? -19.395 9.145 -5.745 1.00 32.88 107 PRO A CA 1
ATOM 864 C C . PRO A 1 107 ? -17.934 9.196 -6.212 1.00 32.88 107 PRO A C 1
ATOM 866 O O . PRO A 1 107 ? -17.141 10.036 -5.780 1.00 32.88 107 PRO A O 1
ATOM 869 N N . ARG A 1 108 ? -17.586 8.296 -7.136 1.00 40.81 108 ARG A N 1
ATOM 870 C CA . ARG A 1 108 ? -16.234 8.159 -7.692 1.00 40.81 108 ARG A CA 1
ATOM 871 C C . ARG A 1 108 ? -15.969 9.227 -8.757 1.00 40.81 108 ARG A C 1
ATOM 873 O O . ARG A 1 108 ? -16.785 9.428 -9.653 1.00 40.81 108 ARG A O 1
ATOM 880 N N . LYS A 1 109 ? -14.796 9.864 -8.715 1.00 31.50 109 LYS A N 1
ATOM 881 C CA . LYS A 1 109 ? -14.233 10.581 -9.870 1.00 31.50 109 LYS A CA 1
ATOM 882 C C . LYS A 1 109 ? -13.261 9.648 -10.583 1.00 31.50 109 LYS A C 1
ATOM 884 O O . LYS A 1 109 ? -12.247 9.280 -10.000 1.00 31.50 109 LYS A O 1
ATOM 889 N N . GLY A 1 110 ? -13.582 9.269 -11.818 1.00 30.20 110 GLY A N 1
ATOM 890 C CA . GLY A 1 110 ? -12.669 8.517 -12.676 1.00 30.20 110 GLY A CA 1
ATOM 891 C C . GLY A 1 110 ? -11.484 9.390 -13.083 1.00 30.20 110 GLY A C 1
ATOM 892 O O . GLY A 1 110 ? -11.674 10.513 -13.550 1.00 30.20 110 GLY A O 1
ATOM 893 N N . ILE A 1 111 ? -10.271 8.886 -12.882 1.00 33.81 111 ILE A N 1
ATOM 894 C CA . ILE A 1 111 ? -9.043 9.454 -13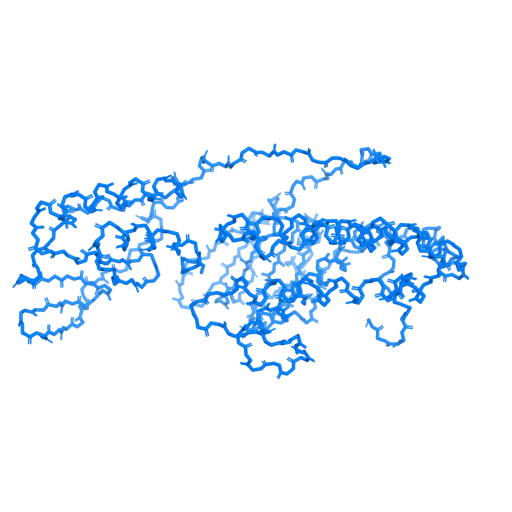.438 1.00 33.81 111 ILE A CA 1
ATOM 895 C C . ILE A 1 111 ? -8.532 8.419 -14.439 1.00 33.81 111 ILE A C 1
ATOM 897 O O . ILE A 1 111 ? -8.326 7.272 -14.060 1.00 33.81 111 ILE A O 1
ATOM 901 N N . HIS A 1 112 ? -8.364 8.819 -15.698 1.00 31.84 112 HIS A N 1
ATOM 902 C CA . HIS A 1 112 ? -7.815 7.983 -16.769 1.00 31.84 112 HIS A CA 1
ATOM 903 C C . HIS A 1 112 ? -6.474 8.554 -17.223 1.00 31.84 112 HIS A C 1
ATOM 905 O O . HIS A 1 112 ? -6.349 9.777 -17.361 1.00 31.84 112 HIS A O 1
ATOM 911 N N . LEU A 1 113 ? -5.489 7.688 -17.474 1.00 32.91 113 LEU A N 1
ATOM 912 C CA . LEU A 1 113 ? -4.185 8.100 -17.998 1.00 32.91 113 LEU A CA 1
ATOM 913 C C . LEU A 1 113 ? -4.129 7.960 -19.533 1.00 32.91 113 LEU A C 1
ATOM 915 O O . LEU A 1 113 ? -4.765 7.071 -20.103 1.00 32.91 113 LEU A O 1
ATOM 919 N N . PRO A 1 114 ? -3.375 8.822 -20.245 1.00 26.56 114 PRO A N 1
ATOM 920 C CA . PRO A 1 114 ? -3.305 8.772 -21.703 1.00 26.56 114 PRO A CA 1
ATOM 921 C C . PRO A 1 114 ? -2.616 7.490 -22.196 1.00 26.56 114 PRO A C 1
ATOM 923 O O . PRO A 1 114 ? -1.456 7.248 -21.871 1.00 26.56 114 PRO A O 1
ATOM 926 N N . GLY A 1 115 ? -3.308 6.707 -23.030 1.00 32.06 115 GLY A N 1
ATOM 927 C CA . GLY A 1 115 ? -2.764 5.499 -23.665 1.00 32.06 115 GLY A CA 1
ATOM 928 C C . GLY A 1 115 ? -3.183 4.175 -23.022 1.00 32.06 115 GLY A C 1
ATOM 929 O O . GLY A 1 115 ? -2.788 3.125 -23.527 1.00 32.06 115 GLY A O 1
ATOM 930 N N . GLU A 1 116 ? -4.009 4.199 -21.971 1.00 33.72 116 GLU A N 1
ATOM 931 C CA . GLU A 1 116 ? -4.714 2.998 -21.520 1.00 33.72 116 GLU A CA 1
ATOM 932 C C . GLU A 1 116 ? -5.628 2.502 -22.651 1.00 33.72 116 GLU A C 1
ATOM 934 O O . GLU A 1 116 ? -6.658 3.101 -22.968 1.00 33.72 116 GLU A O 1
ATOM 939 N N . LEU A 1 117 ? -5.253 1.381 -23.276 1.00 28.81 117 LEU A N 1
ATOM 940 C CA . LEU A 1 117 ? -6.267 0.486 -23.822 1.00 28.81 117 LEU A CA 1
ATOM 941 C C . LEU A 1 117 ? -7.187 0.113 -22.656 1.00 28.81 117 LEU A C 1
ATOM 943 O O . LEU A 1 117 ? -6.677 -0.029 -21.544 1.00 28.81 117 LEU A O 1
ATOM 947 N N . PRO A 1 118 ? -8.504 -0.049 -22.871 1.00 30.77 118 PRO A N 1
ATOM 948 C CA . PRO A 1 118 ? -9.374 -0.583 -21.843 1.00 30.77 118 PRO A CA 1
ATOM 949 C C . PRO A 1 118 ? -8.900 -2.007 -21.549 1.00 30.77 118 PRO A C 1
ATOM 951 O O . PRO A 1 118 ? -9.349 -2.973 -22.162 1.00 30.77 118 PRO A O 1
ATOM 954 N N . THR A 1 119 ? -7.966 -2.149 -20.613 1.00 33.38 119 THR A N 1
ATOM 955 C CA . THR A 1 119 ? -7.917 -3.323 -19.772 1.00 33.38 119 THR A CA 1
ATOM 956 C C . THR A 1 119 ? -9.326 -3.405 -19.230 1.00 33.38 119 THR A C 1
ATOM 958 O O . THR A 1 119 ? -9.823 -2.473 -18.594 1.00 33.38 119 THR A O 1
ATOM 961 N N . THR A 1 120 ? -10.029 -4.477 -19.576 1.00 32.19 120 THR A N 1
ATOM 962 C CA . THR A 1 120 ? -11.152 -4.920 -18.770 1.00 32.19 120 THR A CA 1
ATOM 963 C C . THR A 1 120 ? -10.583 -5.052 -17.368 1.00 32.19 120 THR A C 1
ATOM 965 O O . THR A 1 120 ? -9.951 -6.058 -17.062 1.00 32.19 120 THR A O 1
ATOM 968 N N . ALA A 1 121 ? -10.690 -3.988 -16.571 1.00 34.25 121 ALA A N 1
ATOM 969 C CA . ALA A 1 121 ? -10.511 -4.044 -15.142 1.00 34.25 121 ALA A CA 1
ATOM 970 C C . ALA A 1 121 ? -11.533 -5.087 -14.705 1.00 34.25 121 ALA A C 1
ATOM 972 O O . ALA A 1 121 ? -12.740 -4.840 -14.704 1.00 34.25 121 ALA A O 1
ATOM 973 N N . THR A 1 122 ? -11.062 -6.315 -14.538 1.00 36.09 122 THR A N 1
ATOM 974 C CA . THR A 1 122 ? -11.843 -7.439 -14.057 1.00 36.09 122 THR A CA 1
ATOM 975 C C . THR A 1 122 ? -12.202 -7.106 -12.625 1.00 36.09 122 THR A C 1
ATOM 977 O O . THR A 1 122 ? -11.413 -7.401 -11.748 1.00 36.09 122 THR A O 1
ATOM 980 N N . ALA A 1 123 ? -13.354 -6.451 -12.450 1.00 39.28 123 ALA A N 1
ATOM 981 C CA . ALA A 1 123 ? -13.995 -6.075 -11.193 1.00 39.28 123 ALA A CA 1
ATOM 982 C C . ALA A 1 123 ? -13.125 -5.277 -10.193 1.00 39.28 123 ALA A C 1
ATOM 984 O O . ALA A 1 123 ? -11.983 -5.593 -9.901 1.00 39.28 123 ALA A O 1
ATOM 985 N N . ASP A 1 124 ? -13.702 -4.212 -9.634 1.00 47.47 124 ASP A N 1
ATOM 986 C CA . ASP A 1 124 ? -13.190 -3.528 -8.442 1.00 47.47 124 ASP A CA 1
ATOM 987 C C . ASP A 1 124 ? -12.733 -4.533 -7.364 1.00 47.47 124 ASP A C 1
ATOM 989 O O . ASP A 1 124 ? -13.562 -5.104 -6.657 1.00 47.47 124 ASP A O 1
ATOM 993 N N . GLY A 1 125 ? -11.430 -4.743 -7.201 1.00 54.88 125 GLY A N 1
ATOM 994 C CA . GLY A 1 125 ? -10.930 -5.671 -6.202 1.00 54.88 125 GLY A CA 1
ATOM 995 C C . GLY A 1 125 ? -11.031 -5.109 -4.796 1.00 54.88 125 GLY A C 1
ATOM 996 O O . GLY A 1 125 ? -10.228 -4.268 -4.383 1.00 54.88 125 GLY A O 1
ATOM 997 N N . ILE A 1 126 ? -12.002 -5.577 -4.015 1.00 71.62 126 ILE A N 1
ATOM 998 C CA . ILE A 1 126 ? -12.022 -5.279 -2.585 1.00 71.62 126 ILE A CA 1
ATOM 999 C C . ILE A 1 126 ? -10.848 -6.037 -1.954 1.00 71.62 126 ILE A C 1
ATOM 1001 O O . ILE A 1 126 ? -10.660 -7.234 -2.178 1.00 71.62 126 ILE A O 1
ATOM 1005 N N . THR A 1 127 ? -10.032 -5.335 -1.167 1.00 77.38 127 THR A N 1
ATOM 1006 C CA . THR A 1 127 ? -9.046 -5.981 -0.295 1.00 77.38 127 THR A CA 1
ATOM 1007 C C . THR A 1 127 ? -9.712 -6.288 1.042 1.00 77.38 127 THR A C 1
ATOM 1009 O O . THR A 1 127 ? -10.055 -5.373 1.790 1.00 77.38 127 THR A O 1
ATOM 1012 N N . GLY A 1 128 ? -9.911 -7.569 1.343 1.00 79.31 128 GLY A N 1
ATOM 1013 C CA . GLY A 1 128 ? -10.415 -8.029 2.635 1.00 79.31 128 GLY A CA 1
ATOM 1014 C C . GLY A 1 128 ? -9.287 -8.185 3.653 1.00 79.31 128 GLY A C 1
ATOM 1015 O O . GLY A 1 128 ? -8.167 -8.536 3.291 1.00 79.31 128 GLY A O 1
ATOM 1016 N N . ILE A 1 129 ? -9.569 -7.954 4.937 1.00 82.94 129 ILE A N 1
ATOM 1017 C CA . ILE A 1 129 ? -8.637 -8.241 6.038 1.00 82.94 129 ILE A CA 1
ATOM 1018 C C . ILE A 1 129 ? -9.270 -9.305 6.930 1.00 82.94 129 ILE A C 1
ATOM 1020 O O . ILE A 1 129 ? -10.412 -9.155 7.362 1.00 82.94 129 ILE A O 1
ATOM 1024 N N . VAL A 1 130 ? -8.525 -10.370 7.218 1.00 84.56 130 VAL A N 1
ATOM 1025 C CA . VAL A 1 130 ? -8.973 -11.498 8.036 1.00 84.56 130 VAL A CA 1
ATOM 1026 C C . VAL A 1 130 ? -8.010 -11.690 9.204 1.00 84.56 130 VAL A C 1
ATOM 1028 O O . VAL A 1 130 ? -6.832 -11.967 9.000 1.00 84.56 130 VAL A O 1
ATOM 1031 N N . GLY A 1 131 ? -8.511 -11.553 10.431 1.00 81.25 131 GLY A N 1
ATOM 1032 C CA . GLY A 1 131 ? -7.732 -11.673 11.668 1.00 81.25 131 GLY A CA 1
ATOM 1033 C C . GLY A 1 131 ? -7.919 -10.463 12.596 1.00 81.25 131 GLY A C 1
ATOM 1034 O O . GLY A 1 131 ? -8.784 -9.629 12.334 1.00 81.25 131 GLY A O 1
ATOM 1035 N N . PRO A 1 132 ? -7.154 -10.358 13.700 1.00 75.56 132 PRO A N 1
ATOM 1036 C CA . PRO A 1 132 ? -6.085 -11.270 14.132 1.00 75.56 132 PRO A CA 1
ATOM 1037 C C . PRO A 1 132 ? -6.594 -12.557 14.802 1.00 75.56 132 PRO A C 1
ATOM 1039 O O . PRO A 1 132 ? -5.844 -13.515 14.939 1.00 75.56 132 PRO A O 1
ATOM 1042 N N . ASN A 1 133 ? -7.871 -12.605 15.191 1.00 82.38 133 ASN A N 1
ATOM 1043 C CA . ASN A 1 133 ? -8.455 -13.741 15.915 1.00 82.38 133 ASN A CA 1
ATOM 1044 C C . ASN A 1 133 ? -8.907 -14.887 15.000 1.00 82.38 133 ASN A C 1
ATOM 1046 O O . ASN A 1 133 ? -9.512 -15.843 15.472 1.00 82.38 133 ASN A O 1
ATOM 1050 N N . ALA A 1 134 ? -8.664 -14.788 13.694 1.00 85.69 134 ALA A N 1
ATOM 1051 C CA . ALA A 1 134 ? -9.028 -15.823 12.738 1.00 85.69 134 ALA A CA 1
ATOM 1052 C C . ALA A 1 134 ? -8.112 -17.044 12.902 1.00 85.69 134 ALA A C 1
ATOM 1054 O O . ALA A 1 134 ? -6.889 -16.909 12.931 1.00 85.69 134 ALA A O 1
ATOM 1055 N N . THR A 1 135 ? -8.700 -18.232 13.009 1.00 88.19 135 THR A N 1
ATOM 1056 C CA . THR A 1 135 ? -7.977 -19.466 13.347 1.00 88.19 135 THR A CA 1
ATOM 1057 C C . THR A 1 135 ? -7.859 -20.415 12.170 1.00 88.19 135 THR A C 1
ATOM 1059 O O . THR A 1 135 ? -6.803 -21.010 11.964 1.00 88.19 135 THR A O 1
ATOM 1062 N N . THR A 1 136 ? -8.921 -20.618 11.392 1.00 92.25 136 THR A N 1
ATOM 1063 C CA . THR A 1 136 ? -8.930 -21.600 10.298 1.00 92.25 136 THR A CA 1
ATOM 1064 C C . THR A 1 136 ? -9.938 -21.218 9.224 1.00 92.25 136 THR A C 1
ATOM 1066 O O . THR A 1 136 ? -11.025 -20.729 9.536 1.00 92.25 136 THR A O 1
ATOM 1069 N N . PHE A 1 137 ? -9.594 -21.478 7.963 1.00 92.44 137 PHE A N 1
ATOM 1070 C CA . PHE A 1 137 ? -10.569 -21.497 6.876 1.00 92.44 137 PHE A CA 1
ATOM 1071 C C . PHE A 1 137 ? -11.123 -22.904 6.640 1.00 92.44 137 PHE A C 1
ATOM 1073 O O . PHE A 1 137 ? -10.375 -23.879 6.589 1.00 92.44 137 PHE A O 1
ATOM 1080 N N . GLU A 1 138 ? -12.436 -22.991 6.452 1.00 92.56 138 GLU A N 1
ATOM 1081 C CA . GLU A 1 138 ? -13.172 -24.223 6.175 1.00 92.56 138 GLU A CA 1
ATOM 1082 C C . GLU A 1 138 ? -13.953 -24.087 4.865 1.00 92.56 138 GLU A C 1
ATOM 1084 O O . GLU A 1 138 ? -14.602 -23.068 4.619 1.00 92.56 138 GLU A O 1
ATOM 1089 N N . THR A 1 139 ? -13.912 -25.122 4.027 1.00 90.12 139 THR A N 1
ATOM 1090 C CA . THR A 1 139 ? -14.801 -25.245 2.867 1.00 90.12 139 THR A CA 1
ATOM 1091 C C . THR A 1 139 ? -16.013 -26.071 3.272 1.00 90.12 139 THR A C 1
ATOM 1093 O O . THR A 1 139 ? -15.862 -27.176 3.789 1.00 90.12 139 THR A O 1
ATOM 1096 N N . ARG A 1 140 ? -17.222 -25.558 3.033 1.00 88.56 140 ARG A N 1
ATOM 1097 C CA . ARG A 1 140 ? -18.463 -26.321 3.240 1.00 88.56 140 ARG A CA 1
ATOM 1098 C C . ARG A 1 140 ? -18.900 -27.016 1.950 1.00 88.56 140 ARG A C 1
ATOM 1100 O O . ARG A 1 140 ? -18.397 -26.717 0.873 1.00 88.56 140 ARG A O 1
ATOM 1107 N N . GLY A 1 141 ? -19.846 -27.954 2.050 1.00 78.38 141 GLY A N 1
ATOM 1108 C CA . GLY A 1 141 ? -20.267 -28.813 0.930 1.00 78.38 141 GLY A CA 1
ATOM 1109 C C . GLY A 1 141 ? -20.845 -28.089 -0.297 1.00 78.38 141 GLY A C 1
ATOM 1110 O O . GLY A 1 141 ? -20.902 -28.673 -1.373 1.00 78.38 141 GLY A O 1
ATOM 1111 N N . ASP A 1 142 ? -21.234 -26.821 -0.165 1.00 83.94 142 ASP A N 1
ATOM 1112 C CA . ASP A 1 142 ? -21.644 -25.934 -1.264 1.00 83.94 142 ASP A CA 1
ATOM 1113 C C . ASP A 1 142 ? -20.458 -25.191 -1.921 1.00 83.94 142 ASP A C 1
ATOM 1115 O O . ASP A 1 142 ? -20.640 -24.360 -2.812 1.00 83.94 142 ASP A O 1
ATOM 1119 N N . GLY A 1 143 ? -19.229 -25.468 -1.481 1.00 79.88 143 GLY A N 1
ATOM 1120 C CA . GLY A 1 143 ? -18.007 -24.810 -1.926 1.00 79.88 143 GLY A CA 1
ATOM 1121 C C . GLY A 1 143 ? -17.783 -23.425 -1.317 1.00 79.88 143 GLY A C 1
ATOM 1122 O O . GLY A 1 143 ? -16.829 -22.750 -1.704 1.00 79.88 143 GLY A O 1
ATOM 1123 N N . SER A 1 144 ? -18.631 -22.973 -0.391 1.00 86.62 144 SER A N 1
ATOM 1124 C CA . SER A 1 144 ? -18.414 -21.703 0.300 1.00 86.62 144 SER A CA 1
ATOM 1125 C C . SER A 1 144 ? -17.229 -21.795 1.267 1.00 86.62 144 SER A C 1
ATOM 1127 O O . SER A 1 144 ? -17.014 -22.820 1.917 1.00 86.62 144 SER A O 1
ATOM 1129 N N . VAL A 1 145 ? -16.455 -20.710 1.360 1.00 87.94 145 VAL A N 1
ATOM 1130 C CA . VAL A 1 145 ? -15.330 -20.587 2.296 1.00 87.94 145 VAL A CA 1
ATOM 1131 C C . VAL A 1 145 ? -15.787 -19.832 3.537 1.00 87.94 145 VAL A C 1
ATOM 1133 O O . VAL A 1 145 ? -16.375 -18.756 3.434 1.00 87.94 145 VAL A O 1
ATOM 1136 N N . TRP A 1 146 ? -15.518 -20.400 4.707 1.00 91.31 146 TRP A N 1
ATOM 1137 C CA . TRP A 1 146 ? -15.872 -19.849 6.012 1.00 91.31 146 TRP A CA 1
ATOM 1138 C C . TRP A 1 146 ? -14.625 -19.644 6.861 1.00 91.31 146 TRP A C 1
ATOM 1140 O O . TRP A 1 146 ? -13.695 -20.446 6.821 1.00 91.31 146 TRP A O 1
ATOM 1150 N N . CYS A 1 147 ? -14.616 -18.570 7.641 1.00 90.81 147 CYS A N 1
ATOM 1151 C CA . CYS A 1 147 ? -13.571 -18.244 8.595 1.00 90.81 147 CYS A CA 1
ATOM 1152 C C . CYS A 1 147 ? -14.033 -18.539 10.013 1.00 90.81 147 CYS A C 1
ATOM 1154 O O . CYS A 1 147 ? -15.057 -18.020 10.451 1.00 90.81 147 CYS A O 1
ATOM 1156 N N . HIS A 1 148 ? -13.241 -19.328 10.730 1.00 90.00 148 HIS A N 1
ATOM 1157 C CA . HIS A 1 148 ? -13.393 -19.574 12.158 1.00 90.00 148 HIS A CA 1
ATOM 1158 C C . HIS A 1 148 ? -12.548 -18.592 12.960 1.00 90.00 148 HIS A C 1
ATOM 1160 O O . HIS A 1 148 ? -11.493 -18.147 12.497 1.00 90.00 148 HIS A O 1
ATOM 1166 N N . TYR A 1 149 ? -12.997 -18.282 14.173 1.00 86.75 149 TYR A N 1
ATOM 1167 C CA . TYR A 1 149 ? -12.323 -17.354 15.074 1.00 86.75 149 TYR A CA 1
ATOM 1168 C C . TYR A 1 149 ? -12.081 -17.991 16.444 1.00 86.75 149 TYR A C 1
ATOM 1170 O O . TYR A 1 149 ? -12.787 -18.905 16.872 1.00 86.75 149 TYR A O 1
ATOM 1178 N N . SER A 1 150 ? -11.065 -17.508 17.153 1.00 83.75 150 SER A N 1
ATOM 1179 C CA . SER A 1 150 ? -10.846 -17.849 18.555 1.00 83.75 150 SER A CA 1
ATOM 1180 C C . SER A 1 150 ? -11.926 -17.211 19.439 1.00 83.75 150 SER A C 1
ATOM 1182 O O . SER A 1 150 ? -12.543 -16.212 19.077 1.00 83.75 150 SER A O 1
ATOM 1184 N N . GLY A 1 151 ? -12.175 -17.803 20.611 1.00 81.94 151 GLY A N 1
ATOM 1185 C CA . GLY A 1 151 ? -13.152 -17.271 21.571 1.00 81.94 151 GLY A CA 1
ATOM 1186 C C . GLY A 1 151 ? -14.613 -17.637 21.292 1.00 81.94 151 GLY A C 1
ATOM 1187 O O . GLY A 1 151 ? -15.494 -17.074 21.928 1.00 81.94 151 GLY A O 1
ATOM 1188 N N . GLY A 1 152 ? -14.878 -18.583 20.383 1.00 78.88 152 GLY A N 1
ATOM 1189 C CA . GLY A 1 152 ? -16.225 -19.123 20.155 1.00 78.88 152 GLY A CA 1
ATOM 1190 C C . GLY A 1 152 ? -17.158 -18.210 19.358 1.00 78.88 152 GLY A C 1
ATOM 1191 O O . GLY A 1 152 ? -18.363 -18.433 19.376 1.00 78.88 152 GLY A O 1
ATOM 1192 N N . ALA A 1 153 ? -16.625 -17.195 18.672 1.00 81.12 153 ALA A N 1
ATOM 1193 C CA . ALA A 1 153 ? -17.419 -16.394 17.746 1.00 81.12 153 ALA A CA 1
ATOM 1194 C C . ALA A 1 153 ? -17.905 -17.247 16.562 1.00 81.12 153 ALA A C 1
ATOM 1196 O O . ALA A 1 153 ? -17.190 -18.138 16.091 1.00 81.12 153 ALA A O 1
ATOM 1197 N N . GLU A 1 154 ? -19.115 -16.952 16.086 1.00 83.00 154 GLU A N 1
ATOM 1198 C CA . GLU A 1 154 ? -19.732 -17.664 14.968 1.00 83.00 154 GLU A CA 1
ATOM 1199 C C . GLU A 1 154 ? -18.863 -17.573 13.701 1.00 83.00 154 GLU A C 1
ATOM 1201 O O . GLU A 1 154 ? -18.323 -16.502 13.394 1.00 83.00 154 GLU A O 1
ATOM 1206 N N . PRO A 1 155 ? -18.705 -18.675 12.943 1.00 87.38 155 PRO A N 1
ATOM 1207 C CA . PRO A 1 155 ? -17.949 -18.647 11.701 1.00 87.38 155 PRO A CA 1
ATOM 1208 C C . PRO A 1 155 ? -18.585 -17.703 10.678 1.00 87.38 155 PRO A C 1
ATOM 1210 O O . PRO A 1 155 ? -19.796 -17.729 10.461 1.00 87.38 155 PRO A O 1
ATOM 1213 N N . THR A 1 156 ? -17.760 -16.939 9.962 1.00 89.38 156 THR A N 1
ATOM 1214 C CA . THR A 1 156 ? -18.231 -15.974 8.955 1.00 89.38 156 THR A CA 1
ATOM 1215 C C . THR A 1 156 ? -17.938 -16.476 7.550 1.00 89.38 156 THR A C 1
ATOM 1217 O O . THR A 1 156 ? -16.814 -16.880 7.249 1.00 89.38 156 THR A O 1
ATOM 1220 N N . ARG A 1 157 ? -18.927 -16.416 6.653 1.00 86.75 157 ARG A N 1
ATOM 1221 C CA . ARG A 1 157 ? -18.719 -16.711 5.230 1.00 86.75 157 ARG A CA 1
ATOM 1222 C C . ARG A 1 157 ? -17.872 -15.616 4.582 1.00 86.75 157 ARG A C 1
ATOM 1224 O O . ARG A 1 157 ? -18.199 -14.439 4.698 1.00 86.75 157 ARG A O 1
ATOM 1231 N N . ILE A 1 158 ? -16.844 -16.013 3.837 1.00 86.31 158 ILE A N 1
ATOM 1232 C CA . ILE A 1 158 ? -16.038 -15.120 3.006 1.00 86.31 158 ILE A CA 1
ATOM 1233 C C . ILE A 1 158 ? -16.638 -15.099 1.589 1.00 86.31 158 ILE A C 1
ATOM 1235 O O . ILE A 1 158 ? -16.590 -16.124 0.898 1.00 86.31 158 ILE A O 1
ATOM 1239 N N . PRO A 1 159 ? -17.234 -13.981 1.135 1.00 81.88 159 PRO A N 1
ATOM 1240 C CA . PRO A 1 159 ? -17.714 -13.852 -0.238 1.00 81.88 159 PRO A CA 1
ATOM 1241 C C . PRO A 1 159 ? -16.530 -13.684 -1.198 1.00 81.88 159 PRO A C 1
ATOM 1243 O O . PRO A 1 159 ? -16.110 -12.573 -1.489 1.00 81.88 159 PRO A O 1
ATOM 1246 N N . LEU A 1 160 ? -15.957 -14.797 -1.665 1.00 80.25 160 LEU A N 1
ATOM 1247 C CA . LEU A 1 160 ? -14.768 -14.774 -2.529 1.00 80.25 160 LEU A CA 1
ATOM 1248 C C . LEU A 1 160 ? -14.954 -13.931 -3.798 1.00 80.25 160 LEU A C 1
ATOM 1250 O O . LEU A 1 160 ? -14.012 -13.266 -4.202 1.00 80.25 160 LEU A O 1
ATOM 1254 N N . ASP A 1 161 ? -16.160 -13.912 -4.367 1.00 79.75 161 ASP A N 1
ATOM 1255 C CA . ASP A 1 161 ? -16.470 -13.159 -5.592 1.00 79.75 161 ASP A CA 1
ATOM 1256 C C . ASP A 1 161 ? -16.372 -11.631 -5.406 1.00 79.75 161 ASP A C 1
ATOM 1258 O O . ASP A 1 161 ? -16.278 -10.898 -6.388 1.00 79.75 161 ASP A O 1
ATOM 1262 N N . ASP A 1 162 ? -16.369 -11.152 -4.158 1.00 79.12 162 ASP A N 1
ATOM 1263 C CA . ASP A 1 162 ? -16.241 -9.730 -3.836 1.00 79.12 162 ASP A CA 1
ATOM 1264 C C . ASP A 1 162 ? -14.774 -9.295 -3.673 1.00 79.12 162 ASP A C 1
ATOM 1266 O O . ASP A 1 162 ? -14.492 -8.096 -3.688 1.00 79.12 162 ASP A O 1
ATOM 1270 N N . PHE A 1 163 ? -13.834 -10.232 -3.487 1.00 77.38 163 PHE A N 1
ATOM 1271 C CA . PHE A 1 163 ? -12.452 -9.922 -3.112 1.00 77.38 163 PHE A CA 1
ATOM 1272 C C . PHE A 1 163 ? -11.447 -10.265 -4.208 1.00 77.38 163 PHE A C 1
ATOM 1274 O O . PHE A 1 163 ? -11.387 -11.389 -4.683 1.00 77.38 163 PHE A O 1
ATOM 1281 N N . GLU A 1 164 ? -10.545 -9.331 -4.507 1.00 77.81 164 GLU A N 1
ATOM 1282 C CA . GLU A 1 164 ? -9.350 -9.619 -5.318 1.00 77.81 164 GLU A CA 1
ATOM 1283 C C . GLU A 1 164 ? -8.181 -10.072 -4.435 1.00 77.81 164 GLU A C 1
ATOM 1285 O O . GLU A 1 164 ? -7.334 -10.871 -4.835 1.00 77.81 164 GLU A O 1
ATOM 1290 N N . THR A 1 165 ? -8.110 -9.552 -3.206 1.00 81.81 165 THR A N 1
ATOM 1291 C CA . THR A 1 165 ? -7.021 -9.851 -2.275 1.00 81.81 165 THR A CA 1
ATOM 1292 C C . THR A 1 165 ? -7.534 -10.010 -0.848 1.00 81.81 165 THR A C 1
ATOM 1294 O O . THR A 1 165 ? -8.333 -9.208 -0.371 1.00 81.81 165 THR A O 1
ATOM 1297 N N . LEU A 1 166 ? -7.020 -11.008 -0.131 1.00 85.69 166 LEU A N 1
ATOM 1298 C CA . LEU A 1 166 ? -7.199 -11.177 1.309 1.00 85.69 166 LEU A CA 1
ATOM 1299 C C . LEU A 1 166 ? -5.873 -10.956 2.040 1.00 85.69 166 LEU A C 1
ATOM 1301 O O . LEU A 1 166 ? -4.880 -11.625 1.768 1.00 85.69 166 LEU A O 1
ATOM 1305 N N . VAL A 1 167 ? -5.854 -10.050 3.010 1.00 84.56 167 VAL A N 1
ATOM 1306 C CA . VAL A 1 167 ? -4.747 -9.879 3.954 1.00 84.56 167 VAL A CA 1
ATOM 1307 C C . VAL A 1 167 ? -5.065 -10.678 5.210 1.00 84.56 167 VAL A C 1
ATOM 1309 O O . VAL A 1 167 ? -5.991 -10.349 5.949 1.00 84.56 167 VAL A O 1
ATOM 1312 N N . VAL A 1 168 ? -4.296 -11.730 5.455 1.00 87.06 168 VAL A N 1
ATOM 1313 C CA . VAL A 1 168 ? -4.484 -12.637 6.587 1.00 87.06 168 VAL A CA 1
ATOM 1314 C C . VAL A 1 168 ? -3.491 -12.285 7.689 1.00 87.06 168 VAL A C 1
ATOM 1316 O O . VAL A 1 168 ? -2.279 -12.319 7.475 1.00 87.06 168 VAL A O 1
ATOM 1319 N N . LEU A 1 169 ? -4.013 -11.943 8.865 1.00 81.75 169 LEU A N 1
ATOM 1320 C CA . LEU A 1 169 ? -3.252 -11.533 10.041 1.00 81.75 169 LEU A CA 1
ATOM 1321 C C . LEU A 1 169 ? -3.179 -12.667 11.068 1.00 81.75 169 LEU A C 1
ATOM 1323 O O . LEU A 1 169 ? -4.208 -13.198 11.488 1.00 81.75 169 LEU A O 1
ATOM 1327 N N . GLY A 1 170 ? -1.971 -12.967 11.545 1.00 80.12 170 GLY A N 1
ATOM 1328 C CA . GLY A 1 170 ? -1.756 -13.877 12.668 1.00 80.12 170 GLY A CA 1
ATOM 1329 C C . GLY A 1 170 ? -1.668 -15.348 12.260 1.00 80.12 170 GLY A C 1
ATOM 1330 O O . GLY A 1 170 ? -1.060 -15.699 11.249 1.00 80.12 170 GLY A O 1
ATOM 1331 N N . ARG A 1 171 ? -2.211 -16.238 13.099 1.00 81.88 171 ARG A N 1
ATOM 1332 C CA . ARG A 1 171 ? -2.039 -17.697 12.976 1.00 81.88 171 ARG A CA 1
ATOM 1333 C C . ARG A 1 171 ? -3.272 -18.359 12.370 1.00 81.88 171 ARG A C 1
ATOM 1335 O O . ARG A 1 171 ? -3.965 -19.120 13.040 1.00 81.88 171 ARG A O 1
ATOM 1342 N N . LEU A 1 172 ? -3.519 -18.077 11.097 1.00 84.50 172 LEU A N 1
ATOM 1343 C CA . LEU A 1 172 ? -4.606 -18.700 10.349 1.00 84.50 172 LEU A CA 1
ATOM 1344 C C . LEU A 1 172 ? -4.126 -19.990 9.666 1.00 84.50 172 LEU A C 1
ATOM 1346 O O . LEU A 1 172 ? -3.171 -19.979 8.890 1.00 84.50 172 LEU A O 1
ATOM 1350 N N . GLY A 1 173 ? -4.811 -21.102 9.932 1.00 87.62 173 GLY A N 1
ATOM 1351 C CA . GLY A 1 173 ? -4.624 -22.371 9.230 1.00 87.62 173 GLY A CA 1
ATOM 1352 C C . GLY A 1 173 ? -5.425 -22.441 7.925 1.00 87.62 173 GLY A C 1
ATOM 1353 O O . GLY A 1 173 ? -6.621 -22.152 7.910 1.00 87.62 173 GLY A O 1
ATOM 1354 N N . MET A 1 174 ? -4.781 -22.863 6.833 1.00 90.31 174 MET A N 1
ATOM 1355 C CA . MET A 1 174 ? -5.434 -23.133 5.544 1.00 90.31 174 MET A CA 1
ATOM 1356 C C . MET A 1 174 ? -5.077 -24.531 5.048 1.00 90.31 174 MET A C 1
ATOM 1358 O O . MET A 1 174 ? -3.906 -24.912 5.045 1.00 90.31 174 MET A O 1
ATOM 1362 N N . SER A 1 175 ? -6.079 -25.289 4.600 1.00 90.88 175 SER A N 1
ATOM 1363 C CA . SER A 1 175 ? -5.860 -26.546 3.881 1.00 90.88 175 SER A CA 1
ATOM 1364 C C . SER A 1 175 ? -5.481 -26.280 2.417 1.00 90.88 175 SER A C 1
ATOM 1366 O O . SER A 1 175 ? -5.754 -25.210 1.870 1.00 90.88 175 SER A O 1
ATOM 1368 N N . ALA A 1 176 ? -4.893 -27.273 1.744 1.00 89.25 176 ALA A N 1
ATOM 1369 C CA . ALA A 1 176 ? -4.614 -27.183 0.307 1.00 89.25 176 ALA A CA 1
ATOM 1370 C C . ALA A 1 176 ? -5.894 -26.990 -0.534 1.00 89.25 176 ALA A C 1
ATOM 1372 O O . ALA A 1 176 ? -5.858 -26.339 -1.574 1.00 89.25 176 ALA A O 1
ATOM 1373 N N . GLU A 1 177 ? -7.031 -27.516 -0.069 1.00 90.12 177 GLU A N 1
ATOM 1374 C CA . GLU A 1 177 ? -8.334 -27.325 -0.712 1.00 90.12 177 GLU A CA 1
ATOM 1375 C C . GLU A 1 177 ? -8.771 -25.855 -0.696 1.00 90.12 177 GLU A C 1
ATOM 1377 O O . GLU A 1 177 ? -9.203 -25.335 -1.724 1.00 90.12 177 GLU A O 1
ATOM 1382 N N . ILE A 1 178 ? -8.584 -25.169 0.436 1.00 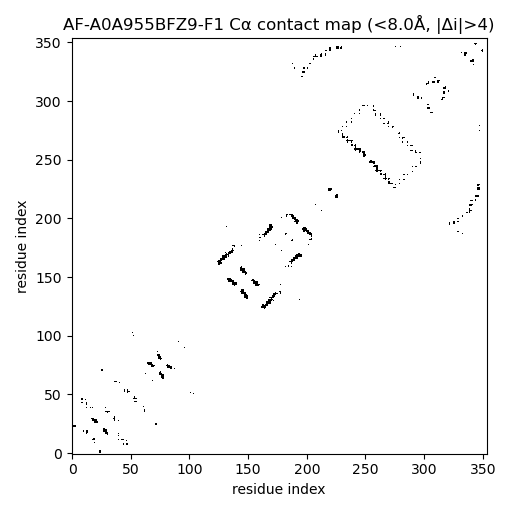91.69 178 ILE A N 1
ATOM 1383 C CA . ILE A 1 178 ? -8.850 -23.733 0.559 1.00 91.69 178 ILE A CA 1
ATOM 1384 C C . ILE A 1 178 ? -7.947 -22.929 -0.369 1.00 91.69 178 ILE A C 1
ATOM 1386 O O . ILE A 1 178 ? -8.432 -22.059 -1.088 1.00 91.69 178 ILE A O 1
ATOM 1390 N N . VAL A 1 179 ? -6.648 -23.238 -0.384 1.00 90.25 179 VAL A N 1
ATOM 1391 C CA . VAL A 1 179 ? -5.683 -22.566 -1.266 1.00 90.25 179 VAL A CA 1
ATOM 1392 C C . VAL A 1 179 ? -6.088 -22.723 -2.730 1.00 90.25 179 VAL A C 1
ATOM 1394 O O . VAL A 1 179 ? -6.146 -21.734 -3.454 1.00 90.25 179 VAL A O 1
ATOM 1397 N N . ARG A 1 180 ? -6.445 -23.943 -3.153 1.00 85.19 180 ARG A N 1
ATOM 1398 C CA . ARG A 1 180 ? -6.947 -24.203 -4.507 1.00 85.19 180 ARG A CA 1
ATOM 1399 C C . ARG A 1 180 ? -8.179 -23.354 -4.812 1.00 85.19 180 ARG A C 1
ATOM 1401 O O . ARG A 1 180 ? -8.224 -22.729 -5.864 1.00 85.19 180 ARG A O 1
ATOM 1408 N N . ARG A 1 181 ? -9.150 -23.296 -3.895 1.00 84.31 181 ARG A N 1
ATOM 1409 C CA . ARG A 1 181 ? -10.380 -22.522 -4.099 1.00 84.31 181 ARG A CA 1
ATOM 1410 C C . ARG A 1 181 ? -10.113 -21.021 -4.220 1.00 84.31 181 ARG A C 1
ATOM 1412 O O . ARG A 1 181 ? -10.715 -20.378 -5.069 1.00 84.31 181 ARG A O 1
ATOM 1419 N N . LEU A 1 182 ? -9.204 -20.477 -3.414 1.00 85.94 182 LEU A N 1
ATOM 1420 C CA . LEU A 1 182 ? -8.785 -19.075 -3.508 1.00 85.94 182 LEU A CA 1
ATOM 1421 C C . LEU A 1 182 ? -8.158 -18.779 -4.876 1.00 85.94 182 LEU A C 1
ATOM 1423 O O . LEU A 1 182 ? -8.567 -17.826 -5.531 1.00 85.94 182 LEU A O 1
ATOM 1427 N N . CYS A 1 183 ? -7.255 -19.643 -5.350 1.00 83.44 183 CYS A N 1
ATOM 1428 C CA . CYS A 1 183 ? -6.647 -19.505 -6.674 1.00 83.44 183 CYS A CA 1
ATOM 1429 C C . CYS A 1 183 ? -7.674 -19.625 -7.815 1.00 83.44 183 CYS A C 1
ATOM 1431 O O . CYS A 1 183 ? -7.645 -18.818 -8.738 1.00 83.44 183 CYS A O 1
ATOM 1433 N N . GLU A 1 184 ? -8.595 -20.593 -7.753 1.00 81.00 184 GLU A N 1
ATOM 1434 C CA . GLU A 1 184 ? -9.665 -20.780 -8.751 1.00 81.00 184 GLU A CA 1
ATOM 1435 C C . GLU A 1 184 ? -10.635 -19.595 -8.805 1.00 81.00 184 GLU A C 1
ATOM 1437 O O . GLU A 1 184 ? -11.143 -19.261 -9.872 1.00 81.00 184 GLU A O 1
ATOM 1442 N N . SER A 1 185 ? -10.870 -18.945 -7.663 1.00 80.25 185 SER A N 1
ATOM 1443 C CA . SER A 1 185 ? -11.665 -17.720 -7.561 1.00 80.25 185 SER A CA 1
ATOM 1444 C C . SER A 1 185 ? -10.872 -16.448 -7.902 1.00 80.25 185 SER A C 1
ATOM 1446 O O . SER A 1 185 ? -11.433 -15.362 -7.826 1.00 80.25 185 SER A O 1
ATOM 1448 N N . GLY A 1 186 ? -9.588 -16.550 -8.269 1.00 77.81 186 GLY A N 1
ATOM 1449 C CA . GLY A 1 186 ? -8.745 -15.392 -8.594 1.00 77.81 186 GLY A CA 1
ATOM 1450 C C . GLY A 1 186 ? -8.349 -14.530 -7.388 1.00 77.81 186 GLY A C 1
ATOM 1451 O O . GLY A 1 186 ? -7.865 -13.416 -7.568 1.00 77.81 186 GLY A O 1
ATOM 1452 N N . VAL A 1 187 ? -8.525 -15.035 -6.163 1.00 83.06 187 VAL A N 1
ATOM 1453 C CA . VAL A 1 187 ? -8.265 -14.298 -4.921 1.00 83.06 187 VAL A CA 1
ATOM 1454 C C . VAL A 1 187 ? -6.822 -14.511 -4.472 1.00 83.06 187 VAL A C 1
ATOM 1456 O O . VAL A 1 187 ? -6.425 -15.614 -4.091 1.00 83.06 187 VAL A O 1
ATOM 1459 N N . SER A 1 188 ? -6.032 -13.439 -4.458 1.00 84.94 188 SER A N 1
ATOM 1460 C CA . SER A 1 188 ? -4.673 -13.460 -3.905 1.00 84.94 188 SER A CA 1
ATOM 1461 C C . SER A 1 188 ? -4.693 -13.367 -2.379 1.00 84.94 188 SER A C 1
ATOM 1463 O O . SER A 1 188 ? -5.545 -12.700 -1.799 1.00 84.94 188 SER A O 1
ATOM 1465 N N . VAL A 1 189 ? -3.728 -13.978 -1.693 1.00 87.00 189 VAL A N 1
ATOM 1466 C CA . VAL A 1 189 ? -3.608 -13.884 -0.228 1.00 87.00 189 VAL A CA 1
ATOM 1467 C C . VAL A 1 189 ? -2.267 -13.290 0.162 1.00 87.00 189 VAL A C 1
ATOM 1469 O O . VAL A 1 189 ? -1.229 -13.796 -0.249 1.00 87.00 189 VAL A O 1
ATOM 1472 N N . VAL A 1 190 ? -2.265 -12.268 1.013 1.00 85.62 190 VAL A N 1
ATOM 1473 C CA . VAL A 1 190 ? -1.070 -11.741 1.683 1.00 85.62 190 VAL A CA 1
ATOM 1474 C C . VAL A 1 190 ? -1.038 -12.280 3.110 1.00 85.62 190 VAL A C 1
ATOM 1476 O O . VAL A 1 190 ? -1.983 -12.091 3.869 1.00 85.62 190 VAL A O 1
ATOM 1479 N N . LEU A 1 191 ? 0.054 -12.944 3.483 1.00 86.31 191 LEU A N 1
ATOM 1480 C CA . LEU A 1 191 ? 0.252 -13.534 4.807 1.00 86.31 191 LEU A CA 1
ATOM 1481 C C . LEU A 1 191 ? 1.053 -12.583 5.696 1.00 86.31 191 LEU A C 1
ATOM 1483 O O . LEU A 1 191 ? 2.146 -12.157 5.298 1.00 86.31 191 LEU A O 1
ATOM 1487 N N . CYS A 1 192 ? 0.536 -12.297 6.891 1.00 82.19 192 CYS A N 1
ATOM 1488 C CA . CYS A 1 192 ? 1.126 -11.391 7.873 1.00 82.19 192 CYS A CA 1
ATOM 1489 C C . CYS A 1 192 ? 1.214 -12.010 9.273 1.00 82.19 192 CYS A C 1
ATOM 1491 O O . CYS A 1 192 ? 0.351 -12.786 9.679 1.00 82.19 192 CYS A O 1
ATOM 1493 N N . ASP A 1 193 ? 2.248 -11.636 10.032 1.00 81.19 193 ASP A N 1
ATOM 1494 C CA . ASP A 1 193 ? 2.363 -11.990 11.450 1.00 81.19 193 ASP A CA 1
ATOM 1495 C C . ASP A 1 193 ? 1.344 -11.218 12.319 1.00 81.19 193 ASP A C 1
ATOM 1497 O O . ASP A 1 193 ? 0.574 -10.385 11.835 1.00 81.19 193 ASP A O 1
ATOM 1501 N N . GLU A 1 194 ? 1.335 -11.485 13.627 1.00 75.62 194 GLU A N 1
ATOM 1502 C CA . GLU A 1 194 ? 0.435 -10.825 14.593 1.00 75.62 194 GLU A CA 1
ATOM 1503 C C . GLU A 1 194 ? 0.656 -9.303 14.699 1.00 75.62 194 GLU A C 1
ATOM 1505 O O . GLU A 1 194 ? -0.212 -8.584 15.188 1.00 75.62 194 GLU A O 1
ATOM 1510 N N . ARG A 1 195 ? 1.798 -8.795 14.220 1.00 70.25 195 ARG A N 1
ATOM 1511 C CA . ARG A 1 195 ? 2.139 -7.365 14.188 1.00 70.25 195 ARG A CA 1
ATOM 1512 C C . ARG A 1 195 ? 1.810 -6.724 12.836 1.00 70.25 195 ARG A C 1
ATOM 1514 O O . ARG A 1 195 ? 2.115 -5.553 12.628 1.00 70.25 195 ARG A O 1
ATOM 1521 N N . GLY A 1 196 ? 1.206 -7.476 11.912 1.00 68.62 196 GLY A N 1
ATOM 1522 C CA . GLY A 1 196 ? 0.880 -7.015 10.564 1.00 68.62 196 GLY A CA 1
ATOM 1523 C C . GLY A 1 196 ? 2.071 -7.005 9.603 1.00 68.62 196 GLY A C 1
ATOM 1524 O O . GLY A 1 196 ? 1.960 -6.456 8.507 1.00 68.62 196 GLY A O 1
ATOM 1525 N N . LEU A 1 197 ? 3.206 -7.607 9.973 1.00 71.81 197 LEU A N 1
ATOM 1526 C CA . LEU A 1 197 ? 4.363 -7.720 9.087 1.00 71.81 197 LEU A CA 1
ATOM 1527 C C . LEU A 1 197 ? 4.140 -8.860 8.095 1.00 71.81 197 LEU A C 1
ATOM 1529 O O . LEU A 1 197 ? 4.061 -10.028 8.480 1.00 71.81 197 LEU A O 1
ATOM 1533 N N . SER A 1 198 ? 4.066 -8.533 6.803 1.00 77.31 198 SER A N 1
ATOM 1534 C CA . SER A 1 198 ? 3.890 -9.549 5.765 1.00 77.31 198 SER A CA 1
ATOM 1535 C C . SER A 1 198 ? 5.156 -10.367 5.512 1.00 77.31 198 SER A C 1
ATOM 1537 O O . SER A 1 198 ? 6.213 -9.821 5.184 1.00 77.31 198 SER A O 1
ATOM 1539 N N . PHE A 1 199 ? 5.023 -11.693 5.533 1.00 79.56 199 PHE A N 1
ATOM 1540 C CA . PHE A 1 199 ? 6.118 -12.631 5.268 1.00 79.56 199 PHE A CA 1
ATOM 1541 C C . PHE A 1 199 ? 5.937 -13.463 3.991 1.00 79.56 199 PHE A C 1
ATOM 1543 O O . PHE A 1 199 ? 6.896 -14.080 3.534 1.00 79.56 199 PHE A O 1
ATOM 1550 N N . GLY A 1 200 ? 4.757 -13.456 3.368 1.00 79.75 200 GLY A N 1
ATOM 1551 C CA . GLY A 1 200 ? 4.508 -14.235 2.156 1.00 79.75 200 GLY A CA 1
ATOM 1552 C C . GLY A 1 200 ? 3.223 -13.844 1.443 1.00 79.75 200 GLY A C 1
ATOM 1553 O O . GLY A 1 200 ? 2.444 -13.035 1.942 1.00 79.75 200 GLY A O 1
ATOM 1554 N N . ALA A 1 201 ? 3.019 -14.421 0.263 1.00 83.38 201 ALA A N 1
ATOM 1555 C CA . ALA A 1 201 ? 1.770 -14.313 -0.471 1.00 83.38 201 ALA A CA 1
ATOM 1556 C C . ALA A 1 201 ? 1.479 -15.605 -1.242 1.00 83.38 201 ALA A C 1
ATOM 1558 O O . ALA A 1 201 ? 2.408 -16.283 -1.686 1.00 83.38 201 ALA A O 1
ATOM 1559 N N . ILE A 1 202 ? 0.197 -15.911 -1.404 1.00 84.06 202 ILE A N 1
ATOM 1560 C CA . ILE A 1 202 ? -0.333 -16.987 -2.239 1.00 84.06 202 ILE A CA 1
ATOM 1561 C C . ILE A 1 202 ? -1.008 -16.313 -3.425 1.00 84.06 202 ILE A C 1
ATOM 1563 O O . ILE A 1 202 ? -1.847 -15.434 -3.248 1.00 84.06 202 ILE A O 1
ATOM 1567 N N . VAL A 1 203 ? -0.609 -16.704 -4.625 1.00 77.50 203 VAL A N 1
ATOM 1568 C CA . VAL A 1 203 ? -1.137 -16.175 -5.883 1.00 77.50 203 VAL A CA 1
ATOM 1569 C C . VAL A 1 203 ? -1.403 -17.374 -6.768 1.00 77.50 203 VAL A C 1
ATOM 1571 O O . VAL A 1 203 ? -0.634 -18.338 -6.708 1.00 77.50 203 VAL A O 1
ATOM 1574 N N . ALA A 1 204 ? -2.462 -17.319 -7.570 1.00 72.50 204 ALA A N 1
ATOM 1575 C CA . ALA A 1 204 ? -2.628 -18.279 -8.648 1.00 72.50 204 ALA A CA 1
ATOM 1576 C C . ALA A 1 204 ? -1.393 -18.245 -9.561 1.00 72.50 204 ALA A C 1
ATOM 1578 O O . ALA A 1 204 ? -0.765 -17.193 -9.734 1.00 72.50 204 ALA A O 1
ATOM 1579 N N . ASP A 1 205 ? -1.042 -19.395 -10.131 1.00 68.94 205 ASP A N 1
ATOM 1580 C CA . ASP A 1 205 ? -0.026 -19.426 -11.172 1.00 68.94 205 ASP A CA 1
ATOM 1581 C C . ASP A 1 205 ? -0.528 -18.591 -12.349 1.00 68.94 205 ASP A C 1
ATOM 1583 O O . ASP A 1 205 ? -1.630 -18.794 -12.861 1.00 68.94 205 ASP A O 1
ATOM 1587 N N . ILE A 1 206 ? 0.277 -17.608 -12.733 1.00 63.44 206 ILE A N 1
ATOM 1588 C CA . ILE A 1 206 ? 0.007 -16.755 -13.881 1.00 63.44 206 ILE A CA 1
ATOM 1589 C C . ILE A 1 206 ? 1.035 -17.135 -14.925 1.00 63.44 206 ILE A C 1
ATOM 1591 O O . ILE A 1 206 ? 2.238 -16.927 -14.730 1.00 63.44 206 ILE A O 1
ATOM 1595 N N . ASP A 1 207 ? 0.551 -17.693 -16.029 1.00 60.84 207 ASP A N 1
ATOM 1596 C CA . ASP A 1 207 ? 1.372 -17.946 -17.200 1.00 60.84 207 ASP A CA 1
ATOM 1597 C C . ASP A 1 207 ? 1.873 -16.600 -17.726 1.00 60.84 207 ASP A C 1
ATOM 1599 O O . ASP A 1 207 ? 1.162 -15.857 -18.399 1.00 60.84 207 ASP A O 1
ATOM 1603 N N . SER A 1 208 ? 3.111 -16.255 -17.376 1.00 60.69 208 SER A N 1
ATOM 1604 C CA . SER A 1 208 ? 3.799 -15.117 -17.975 1.00 60.69 208 SER A CA 1
ATOM 1605 C C . SER A 1 208 ? 4.208 -15.533 -19.387 1.00 60.69 208 SER A C 1
ATOM 1607 O O . SER A 1 208 ? 5.000 -16.474 -19.514 1.00 60.69 208 SER A O 1
ATOM 1609 N N . PRO A 1 209 ? 3.707 -14.877 -20.451 1.00 75.19 209 PRO A N 1
ATOM 1610 C CA . PRO A 1 209 ? 4.105 -15.223 -21.808 1.00 75.19 209 PRO A CA 1
ATOM 1611 C C . PRO A 1 209 ? 5.637 -15.152 -21.928 1.00 75.19 209 PRO A C 1
ATOM 1613 O O . PRO A 1 209 ? 6.220 -14.139 -21.519 1.00 75.19 209 PRO A O 1
ATOM 1616 N N . PRO A 1 210 ? 6.321 -16.182 -22.460 1.00 79.50 210 PRO A N 1
ATOM 1617 C CA . PRO A 1 210 ? 7.779 -16.173 -22.599 1.00 79.50 210 PRO A CA 1
ATOM 1618 C C . PRO A 1 210 ? 8.305 -14.930 -23.329 1.00 79.50 210 PRO A C 1
ATOM 1620 O O . PRO A 1 210 ? 9.377 -14.418 -23.002 1.00 79.50 210 PRO A O 1
ATOM 1623 N N . GLU A 1 211 ? 7.529 -14.401 -24.277 1.00 83.19 211 GLU A N 1
ATOM 1624 C CA . GLU A 1 211 ? 7.827 -13.183 -25.027 1.00 83.19 211 GLU A CA 1
ATOM 1625 C C . GLU A 1 211 ? 7.809 -11.930 -24.140 1.00 83.19 211 GLU A C 1
ATOM 1627 O O . GLU A 1 211 ? 8.642 -11.041 -24.322 1.00 83.19 211 GLU A O 1
ATOM 1632 N N . LEU A 1 212 ? 6.899 -11.861 -23.161 1.00 82.50 212 LEU A N 1
ATOM 1633 C CA . LEU A 1 212 ? 6.821 -10.750 -22.209 1.00 82.50 212 LEU A CA 1
ATOM 1634 C C . LEU A 1 212 ? 8.033 -10.753 -21.274 1.00 82.50 212 LEU A C 1
ATOM 1636 O O . LEU A 1 212 ? 8.661 -9.712 -21.075 1.00 82.50 212 LEU A O 1
ATOM 1640 N N . LEU 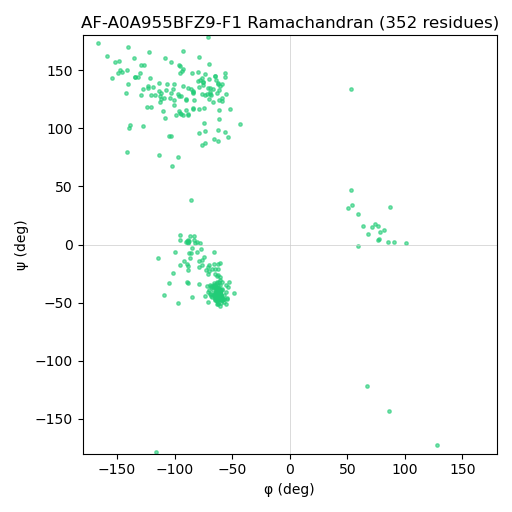A 1 213 ? 8.408 -11.928 -20.759 1.00 83.25 213 LEU A N 1
ATOM 1641 C CA . LEU A 1 213 ? 9.613 -12.076 -19.944 1.00 83.25 213 LEU A CA 1
ATOM 1642 C C . LEU A 1 213 ? 10.868 -11.682 -20.736 1.00 83.25 213 LEU A C 1
ATOM 1644 O O . LEU A 1 213 ? 11.704 -10.931 -20.230 1.00 83.25 213 LEU A O 1
ATOM 1648 N N . ALA A 1 214 ? 10.990 -12.144 -21.984 1.00 85.88 214 ALA A N 1
ATOM 1649 C CA . ALA A 1 214 ? 12.099 -11.778 -22.863 1.00 85.88 214 ALA A CA 1
ATOM 1650 C C . ALA A 1 214 ? 12.157 -10.258 -23.097 1.00 85.88 214 ALA A C 1
ATOM 1652 O O . ALA A 1 214 ? 13.209 -9.647 -22.911 1.00 85.88 214 ALA A O 1
ATOM 1653 N N . ALA A 1 215 ? 11.019 -9.627 -23.399 1.00 88.94 215 ALA A N 1
ATOM 1654 C CA . ALA A 1 215 ? 10.934 -8.181 -23.581 1.00 88.94 215 ALA A CA 1
ATOM 1655 C C . ALA A 1 215 ? 11.319 -7.399 -22.312 1.00 88.94 215 ALA A C 1
ATOM 1657 O O . ALA A 1 215 ? 11.994 -6.371 -22.408 1.00 88.94 215 ALA A O 1
ATOM 1658 N N . GLN A 1 216 ? 10.932 -7.885 -21.127 1.00 88.94 216 GLN A N 1
ATOM 1659 C CA . GLN A 1 216 ? 11.299 -7.271 -19.849 1.00 88.94 216 GLN A CA 1
ATOM 1660 C C . GLN A 1 216 ? 12.814 -7.345 -19.605 1.00 88.94 216 GLN A C 1
ATOM 1662 O O . GLN A 1 216 ? 13.421 -6.342 -19.224 1.00 88.94 216 GLN A O 1
ATOM 1667 N N . VAL A 1 217 ? 13.432 -8.502 -19.871 1.00 90.06 217 VAL A N 1
ATOM 1668 C CA . VAL A 1 217 ? 14.890 -8.701 -19.775 1.00 90.06 217 VAL A CA 1
ATOM 1669 C C . VAL A 1 217 ? 15.640 -7.799 -20.758 1.00 90.06 217 VAL A C 1
ATOM 1671 O O . VAL A 1 217 ? 16.642 -7.179 -20.395 1.00 90.06 217 VAL A O 1
ATOM 1674 N N . ASP A 1 218 ? 15.167 -7.701 -21.998 1.00 90.56 218 ASP A N 1
ATOM 1675 C CA . ASP A 1 218 ? 15.790 -6.850 -23.010 1.00 90.56 218 ASP A CA 1
ATOM 1676 C C . ASP A 1 218 ? 15.687 -5.370 -22.624 1.00 90.56 218 ASP A C 1
ATOM 1678 O O . ASP A 1 218 ? 16.672 -4.632 -22.692 1.00 90.56 218 ASP A O 1
ATOM 1682 N N . ALA A 1 219 ? 14.521 -4.935 -22.136 1.00 90.75 219 ALA A N 1
ATOM 1683 C CA . ALA A 1 219 ? 14.320 -3.574 -21.652 1.00 90.75 219 ALA A CA 1
ATOM 1684 C C . ALA A 1 219 ? 15.184 -3.246 -20.424 1.00 90.75 219 ALA A C 1
ATOM 1686 O O . ALA A 1 219 ? 15.679 -2.123 -20.330 1.00 90.75 219 ALA A O 1
ATOM 1687 N N . SER A 1 220 ? 15.409 -4.199 -19.509 1.00 90.06 220 SER A N 1
ATOM 1688 C CA . SER A 1 220 ? 16.251 -3.981 -18.323 1.00 90.06 220 SER A CA 1
ATOM 1689 C C . SER A 1 220 ? 17.746 -3.897 -18.651 1.00 90.06 220 SER A C 1
ATOM 1691 O O . SER A 1 220 ? 18.529 -3.377 -17.859 1.00 90.06 220 SER A O 1
ATOM 1693 N N . ARG A 1 221 ? 18.169 -4.444 -19.798 1.00 89.38 221 ARG A N 1
ATOM 1694 C CA . ARG A 1 221 ? 19.555 -4.375 -20.294 1.00 89.38 221 ARG A CA 1
ATOM 1695 C C . ARG A 1 221 ? 19.824 -3.128 -21.138 1.00 89.38 221 ARG A C 1
ATOM 1697 O O . ARG A 1 221 ? 20.976 -2.721 -21.269 1.00 89.38 221 ARG A O 1
ATOM 1704 N N . ASP A 1 222 ? 18.780 -2.519 -21.692 1.00 91.81 222 ASP A N 1
ATOM 1705 C CA . ASP A 1 222 ? 18.844 -1.257 -22.426 1.00 91.81 222 ASP A CA 1
ATOM 1706 C C . ASP A 1 222 ? 18.671 -0.071 -21.460 1.00 91.81 222 ASP A C 1
ATOM 1708 O O . ASP A 1 222 ? 17.598 0.158 -20.893 1.00 91.81 222 ASP A O 1
ATOM 1712 N N . SER A 1 223 ? 19.737 0.712 -21.278 1.00 90.62 223 SER A N 1
ATOM 1713 C CA . SER A 1 223 ? 19.749 1.851 -20.354 1.00 90.62 223 SER A CA 1
ATOM 1714 C C . SER A 1 223 ? 18.761 2.956 -20.738 1.00 90.62 223 SER A C 1
ATOM 1716 O O . SER A 1 223 ? 18.200 3.601 -19.849 1.00 90.62 223 SER A O 1
ATOM 1718 N N . ALA A 1 224 ? 18.499 3.160 -22.032 1.00 91.19 224 ALA A N 1
ATOM 1719 C CA . ALA A 1 224 ? 17.550 4.161 -22.503 1.00 91.19 224 ALA A CA 1
ATOM 1720 C C . ALA A 1 224 ? 16.108 3.712 -22.237 1.00 91.19 224 ALA A C 1
ATOM 1722 O O . ALA A 1 224 ? 15.309 4.494 -21.714 1.00 91.19 224 ALA A O 1
ATOM 1723 N N . ARG A 1 225 ? 15.780 2.444 -22.520 1.00 92.56 225 ARG A N 1
ATOM 1724 C CA . ARG A 1 225 ? 14.452 1.874 -22.214 1.00 92.56 225 ARG A CA 1
ATOM 1725 C C . ARG A 1 225 ? 14.192 1.807 -20.713 1.00 92.56 225 ARG A C 1
ATOM 1727 O O . ARG A 1 225 ? 13.126 2.226 -20.266 1.00 92.56 225 ARG A O 1
ATOM 1734 N N . SER A 1 226 ? 15.176 1.361 -19.935 1.00 92.19 226 SER A N 1
ATOM 1735 C CA . SER A 1 226 ? 15.093 1.341 -18.471 1.00 92.19 226 SER A CA 1
ATOM 1736 C C . SER A 1 226 ? 14.826 2.731 -17.901 1.00 92.19 226 SER A C 1
ATOM 1738 O O . SER A 1 226 ? 13.958 2.887 -17.043 1.00 92.19 226 SER A O 1
ATOM 1740 N N . LEU A 1 227 ? 15.509 3.760 -18.415 1.00 93.12 227 LEU A N 1
ATOM 1741 C CA . LEU A 1 227 ? 15.269 5.139 -18.001 1.00 93.12 227 LEU A CA 1
ATOM 1742 C C . LEU A 1 227 ? 13.856 5.609 -18.368 1.00 93.12 227 LEU A C 1
ATOM 1744 O O . LEU A 1 227 ? 13.210 6.251 -17.549 1.00 93.12 227 LEU A O 1
ATOM 1748 N N . VAL A 1 228 ? 13.345 5.300 -19.564 1.00 94.50 228 VAL A N 1
ATOM 1749 C CA . VAL A 1 228 ? 11.959 5.638 -19.948 1.00 94.50 228 VAL A CA 1
ATOM 1750 C C . VAL A 1 228 ? 10.961 5.073 -18.937 1.00 94.50 228 VAL A C 1
ATOM 1752 O O . VAL A 1 228 ? 10.163 5.836 -18.399 1.00 94.50 228 VAL A O 1
ATOM 1755 N N . ILE A 1 229 ? 11.060 3.781 -18.619 1.00 91.81 229 ILE A N 1
ATOM 1756 C CA . ILE A 1 229 ? 10.144 3.114 -17.684 1.00 91.81 229 ILE A CA 1
ATOM 1757 C C . ILE A 1 229 ? 10.292 3.687 -16.268 1.00 91.81 229 ILE A C 1
ATOM 1759 O O . ILE A 1 229 ? 9.302 4.024 -15.617 1.00 91.81 229 ILE A O 1
ATOM 1763 N N . ALA A 1 230 ? 11.529 3.848 -15.794 1.00 93.25 230 ALA A N 1
ATOM 1764 C CA . ALA A 1 230 ? 11.805 4.375 -14.463 1.00 93.25 230 ALA A CA 1
ATOM 1765 C C . ALA A 1 230 ? 11.251 5.797 -14.272 1.00 93.25 230 ALA A C 1
ATOM 1767 O O . ALA A 1 230 ? 10.691 6.094 -13.216 1.00 93.25 230 ALA A O 1
ATOM 1768 N N . ARG A 1 231 ? 11.366 6.668 -15.286 1.00 95.19 231 ARG A N 1
ATOM 1769 C CA . ARG A 1 231 ? 10.826 8.036 -15.234 1.00 95.19 231 ARG A CA 1
ATOM 1770 C C . ARG A 1 231 ? 9.319 8.035 -15.040 1.00 95.19 231 ARG A C 1
ATOM 1772 O O . ARG A 1 231 ? 8.843 8.747 -14.164 1.00 95.19 231 ARG A O 1
ATOM 1779 N N . SER A 1 232 ? 8.591 7.207 -15.790 1.00 91.94 232 SER A N 1
ATOM 1780 C CA . SER A 1 232 ? 7.135 7.093 -15.659 1.00 91.94 232 SER A CA 1
ATOM 1781 C C . SER A 1 232 ? 6.717 6.651 -14.254 1.00 91.94 232 SER A C 1
ATOM 1783 O O . SER A 1 232 ? 5.818 7.252 -13.670 1.00 91.94 232 SER A O 1
ATOM 1785 N N . LEU A 1 233 ? 7.403 5.659 -13.674 1.00 90.88 233 LEU A N 1
ATOM 1786 C CA . LEU A 1 233 ? 7.103 5.168 -12.323 1.00 90.88 233 LEU A CA 1
ATOM 1787 C C . LEU A 1 233 ? 7.369 6.229 -11.245 1.00 90.88 233 LEU A C 1
ATOM 1789 O O . LEU A 1 233 ? 6.521 6.464 -10.382 1.00 90.88 233 LEU A O 1
ATOM 1793 N N . VAL A 1 234 ? 8.527 6.895 -11.296 1.00 92.81 234 VAL A N 1
ATOM 1794 C CA . VAL A 1 234 ? 8.879 7.936 -10.318 1.00 92.81 234 VAL A CA 1
ATOM 1795 C C . VAL A 1 234 ? 7.971 9.150 -10.471 1.00 92.81 234 VAL A C 1
ATOM 1797 O O . VAL A 1 234 ? 7.453 9.638 -9.472 1.00 92.81 234 VAL A O 1
ATOM 1800 N N . ALA A 1 235 ? 7.721 9.618 -11.694 1.00 90.19 235 ALA A N 1
ATOM 1801 C CA . ALA A 1 235 ? 6.834 10.751 -11.939 1.00 90.19 235 ALA A CA 1
ATOM 1802 C C . ALA A 1 235 ? 5.418 10.486 -11.408 1.00 90.19 235 ALA A C 1
ATOM 1804 O O . ALA A 1 235 ? 4.884 11.312 -10.668 1.00 90.19 235 ALA A O 1
ATOM 1805 N N . ALA A 1 236 ? 4.851 9.305 -11.683 1.00 90.56 236 ALA A N 1
ATOM 1806 C CA . ALA A 1 236 ? 3.545 8.907 -11.159 1.00 90.56 236 ALA A CA 1
ATOM 1807 C C . ALA A 1 236 ? 3.527 8.865 -9.621 1.00 90.56 236 ALA A C 1
ATOM 1809 O O . ALA A 1 236 ? 2.611 9.399 -8.990 1.00 90.56 236 ALA A O 1
ATOM 1810 N N . ARG A 1 237 ? 4.569 8.298 -8.996 1.00 91.94 237 ARG A N 1
ATOM 1811 C CA . ARG A 1 237 ? 4.725 8.302 -7.534 1.00 91.94 237 ARG A CA 1
ATOM 1812 C C . ARG A 1 237 ? 4.719 9.728 -6.976 1.00 91.94 237 ARG A C 1
ATOM 1814 O O . ARG A 1 237 ? 3.991 9.999 -6.024 1.00 91.94 237 ARG A O 1
ATOM 1821 N N . LEU A 1 238 ? 5.512 10.631 -7.555 1.00 91.19 238 LEU A N 1
ATOM 1822 C CA . LEU A 1 238 ? 5.631 12.016 -7.091 1.00 91.19 238 LEU A CA 1
ATOM 1823 C C . LEU A 1 238 ? 4.348 12.819 -7.316 1.00 91.19 238 LEU A C 1
ATOM 1825 O O . LEU A 1 238 ? 3.964 13.600 -6.447 1.00 91.19 238 LEU A O 1
ATOM 1829 N N . HIS A 1 239 ? 3.645 12.574 -8.422 1.00 87.06 239 HIS A N 1
ATOM 1830 C CA . HIS A 1 239 ? 2.328 13.148 -8.678 1.00 87.06 239 HIS A CA 1
ATOM 1831 C C . HIS A 1 239 ? 1.315 12.738 -7.596 1.00 87.06 239 HIS A C 1
ATOM 1833 O O . HIS A 1 239 ? 0.636 13.589 -7.020 1.00 87.06 239 HIS A O 1
ATOM 1839 N N . ASN A 1 240 ? 1.279 11.451 -7.234 1.00 85.69 240 ASN A N 1
ATOM 1840 C CA . ASN A 1 240 ? 0.429 10.959 -6.147 1.00 85.69 240 ASN A CA 1
ATOM 1841 C C . ASN A 1 240 ? 0.826 11.558 -4.787 1.00 85.69 240 ASN A C 1
ATOM 1843 O O . ASN A 1 240 ? -0.042 11.948 -4.004 1.00 85.69 240 ASN A O 1
ATOM 1847 N N . SER A 1 241 ? 2.128 11.698 -4.511 1.00 86.44 241 SER A N 1
ATOM 1848 C CA . SER A 1 241 ? 2.612 12.383 -3.305 1.00 86.44 241 SER A CA 1
ATOM 1849 C C . SER A 1 241 ? 2.204 13.860 -3.265 1.00 86.44 241 SER A C 1
ATOM 1851 O O . SER A 1 241 ? 1.848 14.357 -2.199 1.00 86.44 241 SER A O 1
ATOM 1853 N N . ALA A 1 242 ? 2.200 14.558 -4.405 1.00 86.62 242 ALA A N 1
ATOM 1854 C CA . ALA A 1 242 ? 1.728 15.938 -4.493 1.00 86.62 242 ALA A CA 1
ATOM 1855 C C . ALA A 1 242 ? 0.233 16.049 -4.155 1.00 86.62 242 ALA A C 1
ATOM 1857 O O . ALA A 1 242 ? -0.158 16.916 -3.370 1.00 86.62 242 ALA A O 1
ATOM 1858 N N . GLY A 1 243 ? -0.588 15.139 -4.689 1.00 86.25 243 GLY A N 1
ATOM 1859 C CA . GLY A 1 243 ? -2.014 15.058 -4.365 1.00 86.25 243 GLY A CA 1
ATOM 1860 C C . GLY A 1 243 ? -2.263 14.807 -2.876 1.00 86.25 243 GLY A C 1
ATOM 1861 O O . GLY A 1 243 ? -3.085 15.488 -2.260 1.00 86.25 243 GLY A O 1
ATOM 1862 N N . LEU A 1 244 ? -1.502 13.889 -2.273 1.00 87.12 244 LEU A N 1
ATOM 1863 C CA . LEU A 1 244 ? -1.582 13.611 -0.841 1.00 87.12 244 LEU A CA 1
ATOM 1864 C C . LEU A 1 244 ? -1.159 14.823 0.007 1.00 87.12 244 LEU A C 1
ATOM 1866 O O . LEU A 1 244 ? -1.852 15.162 0.963 1.00 87.12 244 LEU A O 1
ATOM 1870 N N . ALA A 1 245 ? -0.084 15.525 -0.364 1.00 86.00 245 ALA A N 1
ATOM 1871 C CA . ALA A 1 245 ? 0.356 16.742 0.325 1.00 86.00 245 ALA A CA 1
ATOM 1872 C C . ALA A 1 245 ? -0.696 17.855 0.292 1.00 86.00 245 ALA A C 1
ATOM 1874 O O . ALA A 1 245 ? -0.982 18.456 1.330 1.00 86.00 245 ALA A O 1
ATOM 1875 N N . ALA A 1 246 ? -1.331 18.075 -0.861 1.00 85.94 246 ALA A N 1
ATOM 1876 C CA . ALA A 1 246 ? -2.424 19.035 -0.980 1.00 85.94 246 ALA A CA 1
ATOM 1877 C C . ALA A 1 246 ? -3.615 18.648 -0.086 1.00 85.94 246 ALA A C 1
ATOM 1879 O O . ALA A 1 246 ? -4.199 19.503 0.587 1.00 85.94 246 ALA A O 1
ATOM 1880 N N . ALA A 1 247 ? -3.968 17.357 -0.049 1.00 86.00 247 ALA A N 1
ATOM 1881 C CA . ALA A 1 247 ? -5.063 16.854 0.775 1.00 86.00 247 ALA A CA 1
ATOM 1882 C C . ALA A 1 247 ? -4.786 17.051 2.275 1.00 86.00 247 ALA A C 1
ATOM 1884 O O . ALA A 1 247 ? -5.641 17.573 2.992 1.00 86.00 247 ALA A O 1
ATOM 1885 N N . VAL A 1 248 ? -3.573 16.717 2.729 1.00 85.62 248 VA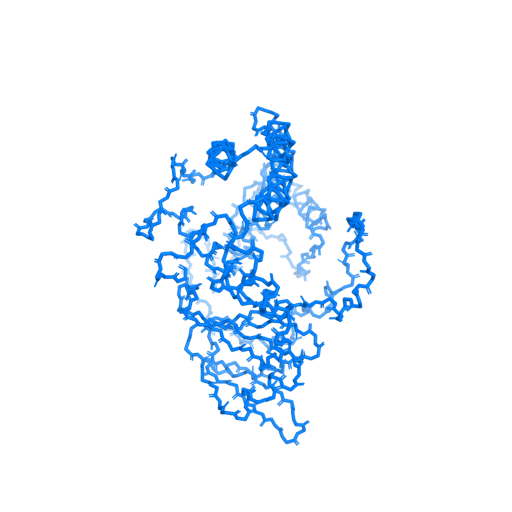L A N 1
ATOM 1886 C CA . VAL A 1 248 ? -3.137 16.884 4.124 1.00 85.62 248 VAL A CA 1
ATOM 1887 C C . VAL A 1 248 ? -3.124 18.359 4.531 1.00 85.62 248 VAL A C 1
ATOM 1889 O O . VAL A 1 248 ? -3.696 18.716 5.563 1.00 85.62 248 VAL A O 1
ATOM 1892 N N . ALA A 1 249 ? -2.540 19.240 3.712 1.00 84.44 249 ALA A N 1
ATOM 1893 C CA . ALA A 1 249 ? -2.495 20.675 3.998 1.00 84.44 249 ALA A CA 1
ATOM 1894 C C . ALA A 1 249 ? -3.902 21.286 4.094 1.00 84.44 249 ALA A C 1
ATOM 1896 O O . ALA A 1 249 ? -4.182 22.094 4.987 1.00 84.44 249 ALA A O 1
ATOM 1897 N N . LYS A 1 250 ? -4.813 20.856 3.210 1.00 84.19 250 LYS A N 1
ATOM 1898 C CA . LYS A 1 250 ? -6.223 21.257 3.235 1.00 84.19 250 LYS A CA 1
ATOM 1899 C C . LYS A 1 250 ? -6.926 20.775 4.504 1.00 84.19 250 LYS A C 1
ATOM 1901 O O . LYS A 1 250 ? -7.605 21.574 5.146 1.00 84.19 250 LYS A O 1
ATOM 1906 N N . GLN A 1 251 ? -6.754 19.507 4.877 1.00 86.12 251 GLN A N 1
ATOM 1907 C CA . GLN A 1 251 ? -7.371 18.922 6.071 1.00 86.12 251 GLN A CA 1
ATOM 1908 C C . GLN A 1 251 ? -6.898 19.623 7.351 1.00 86.12 251 GLN A C 1
ATOM 1910 O O . GLN A 1 251 ? -7.715 19.975 8.197 1.00 86.12 251 GLN A O 1
ATOM 1915 N N . ARG A 1 252 ? -5.595 19.907 7.462 1.00 84.12 252 ARG A N 1
ATOM 1916 C CA . ARG A 1 252 ? -5.007 20.633 8.600 1.00 84.12 252 ARG A CA 1
ATOM 1917 C C . ARG A 1 252 ? -5.244 22.144 8.568 1.00 84.12 252 ARG A C 1
ATOM 1919 O O . ARG A 1 252 ? -4.839 22.834 9.498 1.00 84.12 252 ARG A O 1
ATOM 1926 N N . LYS A 1 253 ? -5.874 22.674 7.510 1.00 85.50 253 LYS A N 1
ATOM 1927 C CA . LYS A 1 253 ? -6.091 24.115 7.286 1.00 85.50 253 LYS A CA 1
ATOM 1928 C C . LYS A 1 253 ? -4.802 24.940 7.426 1.00 85.50 253 LYS A C 1
ATOM 1930 O O . LYS A 1 253 ? -4.844 26.104 7.817 1.00 85.50 253 LYS A O 1
ATOM 1935 N N . ASN A 1 254 ? -3.656 24.350 7.084 1.00 81.31 254 ASN A N 1
ATOM 1936 C CA . ASN A 1 254 ? -2.351 24.984 7.215 1.00 81.31 254 ASN A CA 1
ATOM 1937 C C . ASN A 1 254 ? -1.597 24.923 5.885 1.00 81.31 254 ASN A C 1
ATOM 1939 O O . ASN A 1 254 ? -1.012 23.909 5.510 1.00 81.31 254 ASN A O 1
ATOM 1943 N N . ARG A 1 255 ? -1.591 26.058 5.184 1.00 78.94 255 ARG A N 1
ATOM 1944 C CA . ARG A 1 255 ? -0.962 26.202 3.867 1.00 78.94 255 ARG A CA 1
ATOM 1945 C C . ARG A 1 255 ? 0.569 26.163 3.917 1.00 78.94 255 ARG A C 1
ATOM 1947 O O . ARG A 1 255 ? 1.187 25.927 2.889 1.00 78.94 255 ARG A O 1
ATOM 1954 N N . GLN A 1 256 ? 1.189 26.359 5.082 1.00 80.12 256 GLN A N 1
ATOM 1955 C CA . GLN A 1 256 ? 2.647 26.235 5.224 1.00 80.12 256 GLN A CA 1
ATOM 1956 C C . GLN A 1 256 ? 3.119 24.779 5.095 1.00 80.12 256 GLN A C 1
ATOM 1958 O O . GLN A 1 256 ? 4.261 24.540 4.713 1.00 80.12 256 GLN A O 1
ATOM 1963 N N . LEU A 1 257 ? 2.222 23.818 5.342 1.00 79.06 257 LEU A N 1
ATOM 1964 C CA . LEU A 1 257 ? 2.482 22.388 5.165 1.00 79.06 257 LEU A CA 1
ATOM 1965 C C . LEU A 1 257 ? 2.460 21.963 3.696 1.00 79.06 257 LEU A C 1
ATOM 1967 O O . LEU A 1 257 ? 2.851 20.842 3.382 1.00 79.06 257 LEU A O 1
ATOM 1971 N N . ASP A 1 258 ? 1.964 22.812 2.796 1.00 88.25 258 ASP A N 1
ATOM 1972 C CA . ASP A 1 258 ? 1.670 22.414 1.429 1.00 88.25 258 ASP A CA 1
ATOM 1973 C C . ASP A 1 258 ? 2.952 22.238 0.599 1.00 88.25 258 ASP A C 1
ATOM 1975 O O . ASP A 1 258 ? 3.534 23.188 0.074 1.00 88.25 258 ASP A O 1
ATOM 1979 N N . ALA A 1 259 ? 3.398 20.987 0.483 1.00 92.25 259 ALA A N 1
ATOM 1980 C CA . ALA A 1 259 ? 4.499 20.586 -0.384 1.00 92.25 259 ALA A CA 1
ATOM 1981 C C . ALA A 1 259 ? 4.040 20.206 -1.804 1.00 92.25 259 ALA A C 1
ATOM 1983 O O . ALA A 1 259 ? 4.875 19.792 -2.609 1.00 92.25 259 ALA A O 1
ATOM 1984 N N . SER A 1 260 ? 2.746 20.332 -2.128 1.00 90.88 260 SER A N 1
ATOM 1985 C CA . SER A 1 260 ? 2.179 19.805 -3.375 1.00 90.88 260 SER A CA 1
ATOM 1986 C C . SER A 1 260 ? 2.825 20.397 -4.623 1.00 90.88 260 SER A C 1
ATOM 1988 O O . SER A 1 260 ? 3.239 19.638 -5.493 1.00 90.88 260 SER A O 1
ATOM 1990 N N . GLN A 1 261 ? 2.998 21.722 -4.687 1.00 93.12 261 GLN A N 1
ATOM 1991 C CA . GLN A 1 261 ? 3.613 22.374 -5.847 1.00 93.12 261 GLN A CA 1
ATOM 1992 C C . GLN A 1 261 ? 5.052 21.898 -6.061 1.00 93.12 261 GLN A C 1
ATOM 1994 O O . GLN A 1 261 ? 5.428 21.538 -7.170 1.00 93.12 261 GLN A O 1
ATOM 1999 N N . TRP A 1 262 ? 5.843 21.831 -4.988 1.00 96.25 262 TRP A N 1
ATOM 2000 C CA . TRP A 1 262 ? 7.229 21.375 -5.071 1.00 96.25 262 TRP A CA 1
ATOM 2001 C C . TRP A 1 262 ? 7.304 19.921 -5.560 1.00 96.25 262 TRP A C 1
ATOM 2003 O O . TRP A 1 262 ? 8.131 19.588 -6.406 1.00 96.25 262 TRP A O 1
ATOM 2013 N N . LEU A 1 263 ? 6.425 19.048 -5.052 1.00 94.38 263 LEU A N 1
ATOM 2014 C CA . LEU A 1 263 ? 6.357 17.640 -5.456 1.00 94.38 263 LEU A CA 1
ATOM 2015 C C . LEU A 1 263 ? 5.869 17.481 -6.904 1.00 94.38 263 LEU A C 1
ATOM 2017 O O . LEU A 1 263 ? 6.382 16.624 -7.623 1.00 94.38 263 LEU A O 1
ATOM 2021 N N . ALA A 1 264 ? 4.941 18.327 -7.355 1.00 93.06 264 ALA A N 1
ATOM 2022 C CA . ALA A 1 264 ? 4.496 18.372 -8.745 1.00 93.06 264 ALA A CA 1
ATOM 2023 C C . ALA A 1 264 ? 5.632 18.812 -9.687 1.00 93.06 264 ALA A C 1
ATOM 2025 O O . ALA A 1 264 ? 5.864 18.173 -10.712 1.00 93.06 264 ALA A O 1
ATOM 2026 N N . ASP A 1 265 ? 6.409 19.827 -9.306 1.00 95.31 265 ASP A N 1
ATOM 2027 C CA . ASP A 1 265 ? 7.586 20.261 -10.066 1.00 95.31 265 ASP A CA 1
ATOM 2028 C C . ASP A 1 265 ? 8.669 19.166 -10.093 1.00 95.31 265 ASP A C 1
ATOM 2030 O O . ASP A 1 265 ? 9.342 18.954 -11.107 1.00 95.31 265 ASP A O 1
ATOM 2034 N N . ALA A 1 266 ? 8.831 18.424 -8.992 1.00 96.44 266 ALA A N 1
ATOM 2035 C CA . ALA A 1 266 ? 9.726 17.274 -8.931 1.00 96.44 266 ALA A CA 1
ATOM 2036 C C . ALA A 1 266 ? 9.268 16.128 -9.850 1.00 96.44 266 ALA A C 1
ATOM 2038 O O . ALA A 1 266 ? 10.119 15.481 -10.461 1.00 96.44 266 ALA A O 1
ATOM 2039 N N . ALA A 1 267 ? 7.957 15.912 -10.009 1.00 94.31 267 ALA A N 1
ATOM 2040 C CA . ALA A 1 267 ? 7.414 14.957 -10.975 1.00 94.31 267 ALA A CA 1
ATOM 2041 C C . ALA A 1 267 ? 7.781 15.348 -12.419 1.00 94.31 267 ALA A C 1
ATOM 2043 O O . ALA A 1 267 ? 8.324 14.521 -13.150 1.00 94.31 267 ALA A O 1
ATOM 2044 N N . LEU A 1 268 ? 7.616 16.623 -12.796 1.00 93.38 268 LEU A N 1
ATOM 2045 C CA . LEU A 1 268 ? 8.025 17.129 -14.118 1.00 93.38 268 LEU A CA 1
ATOM 2046 C C . LEU A 1 268 ? 9.535 16.969 -14.355 1.00 93.38 268 LEU A C 1
ATOM 2048 O O . LEU A 1 268 ? 9.981 16.572 -15.432 1.00 93.38 268 LEU A O 1
ATOM 2052 N N . ARG A 1 269 ? 10.352 17.233 -13.330 1.00 97.25 269 ARG A N 1
ATOM 2053 C CA . ARG A 1 269 ? 11.800 16.990 -13.396 1.00 97.25 269 ARG A CA 1
ATOM 2054 C C . ARG A 1 269 ? 12.140 15.509 -13.544 1.00 97.25 269 ARG A C 1
ATOM 2056 O O . ARG A 1 269 ? 13.113 15.196 -14.225 1.00 97.25 269 ARG A O 1
ATOM 2063 N N . ALA A 1 270 ? 11.387 14.616 -12.903 1.00 96.19 270 ALA A N 1
ATOM 2064 C CA . ALA A 1 270 ? 11.575 13.176 -13.035 1.00 96.19 270 ALA A CA 1
ATOM 2065 C C . ALA A 1 270 ? 11.301 12.718 -14.476 1.00 96.19 270 ALA A C 1
ATOM 2067 O O . ALA A 1 270 ? 12.109 11.980 -15.034 1.00 96.19 270 ALA A O 1
ATOM 2068 N N . GLU A 1 271 ? 10.248 13.224 -15.125 1.00 94.38 271 GLU A N 1
ATOM 2069 C CA . GLU A 1 271 ? 9.961 12.953 -16.546 1.00 94.38 271 GLU A CA 1
ATOM 2070 C C . GLU A 1 271 ? 11.084 13.431 -17.483 1.00 94.38 271 GLU A C 1
ATOM 2072 O O . GLU A 1 271 ? 11.402 12.778 -18.483 1.00 94.38 271 GLU A O 1
ATOM 2077 N N . ALA A 1 272 ? 11.731 14.545 -17.136 1.00 94.25 272 ALA A N 1
ATOM 2078 C CA . ALA A 1 272 ? 12.835 15.128 -17.894 1.00 94.25 272 ALA A CA 1
ATOM 2079 C C . ALA A 1 272 ? 14.230 14.588 -17.510 1.00 94.25 272 ALA A C 1
ATOM 2081 O O . ALA A 1 272 ? 15.232 15.039 -18.070 1.00 94.25 272 ALA A O 1
ATOM 2082 N N . ALA A 1 273 ? 14.332 13.647 -16.564 1.00 96.38 273 ALA A N 1
ATOM 2083 C CA . ALA A 1 273 ? 15.621 13.143 -16.094 1.00 96.38 273 ALA A CA 1
ATOM 2084 C C . ALA A 1 273 ? 16.415 12.459 -17.222 1.00 96.38 273 ALA A C 1
ATOM 2086 O O . ALA A 1 273 ? 15.875 11.681 -18.007 1.00 96.38 273 ALA A O 1
ATOM 2087 N N . THR A 1 274 ? 17.722 12.719 -17.285 1.00 96.06 274 THR A N 1
ATOM 2088 C CA . THR A 1 274 ? 18.605 12.214 -18.355 1.00 96.06 274 THR A CA 1
ATOM 2089 C C . THR A 1 274 ? 19.415 10.981 -17.954 1.00 96.06 274 THR A C 1
ATOM 2091 O O . THR A 1 274 ? 20.085 10.386 -18.794 1.00 96.06 274 THR A O 1
ATOM 2094 N N . SER A 1 275 ? 19.360 10.574 -16.684 1.00 95.19 275 SER A N 1
ATOM 2095 C CA . SER A 1 275 ? 20.037 9.380 -16.174 1.00 95.19 275 SER A CA 1
ATOM 2096 C C . SER A 1 275 ? 19.308 8.786 -14.969 1.00 95.19 275 SER A C 1
ATOM 2098 O O . SER A 1 275 ? 18.586 9.488 -14.257 1.00 95.19 275 SER A O 1
ATOM 2100 N N . LEU A 1 276 ? 19.530 7.491 -14.711 1.00 92.44 276 LEU A N 1
ATOM 2101 C CA . LEU A 1 276 ? 18.975 6.809 -13.535 1.00 92.44 276 LEU A CA 1
ATOM 2102 C C . LEU A 1 276 ? 19.493 7.417 -12.224 1.00 92.44 276 LEU A C 1
ATOM 2104 O O . LEU A 1 276 ? 18.739 7.516 -11.263 1.00 92.44 276 LEU A O 1
ATOM 2108 N N . ASP A 1 277 ? 20.746 7.871 -12.181 1.00 92.88 277 ASP A N 1
ATOM 2109 C CA . ASP A 1 277 ? 21.314 8.500 -10.982 1.00 92.88 277 ASP A CA 1
ATOM 2110 C C . ASP A 1 277 ? 20.664 9.851 -10.680 1.00 92.88 277 ASP A C 1
ATOM 2112 O O . ASP A 1 277 ? 20.305 10.127 -9.535 1.00 92.88 277 ASP A O 1
ATOM 2116 N N . SER A 1 278 ? 20.438 10.671 -11.712 1.00 96.06 278 SER A N 1
ATOM 2117 C CA . SER A 1 278 ? 19.688 11.920 -11.563 1.00 96.06 278 SER A CA 1
ATOM 2118 C C . SER A 1 278 ? 18.263 11.647 -11.080 1.00 96.06 278 SER A C 1
ATOM 2120 O O . SER A 1 278 ? 17.783 12.315 -10.163 1.00 96.06 278 SER A O 1
ATOM 2122 N N . LEU A 1 279 ? 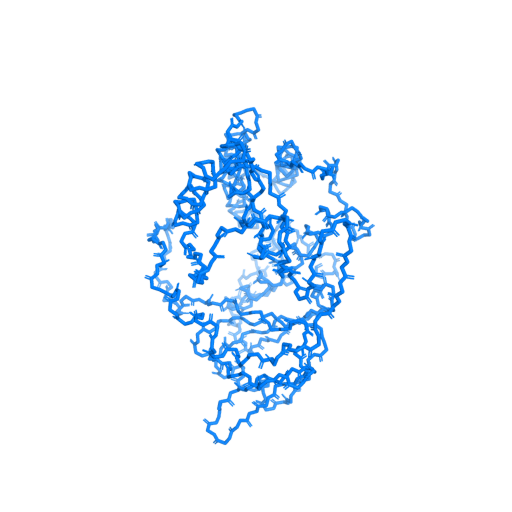17.618 10.618 -11.637 1.00 96.19 279 LEU A N 1
ATOM 2123 C CA . LEU A 1 279 ? 16.269 10.213 -11.261 1.00 96.19 279 LEU A CA 1
ATOM 2124 C C . LEU A 1 279 ? 16.179 9.752 -9.794 1.00 96.19 279 LEU A C 1
ATOM 2126 O O . LEU A 1 279 ? 15.287 10.205 -9.079 1.00 96.19 279 LEU A O 1
ATOM 2130 N N . ARG A 1 280 ? 17.135 8.941 -9.311 1.00 93.94 280 ARG A N 1
ATOM 2131 C CA . ARG A 1 280 ? 17.238 8.554 -7.887 1.00 93.94 280 ARG A CA 1
ATOM 2132 C C . ARG A 1 280 ? 17.446 9.765 -6.977 1.00 93.94 280 ARG A C 1
ATOM 2134 O O . ARG A 1 280 ? 16.861 9.835 -5.899 1.00 93.94 280 ARG A O 1
ATOM 2141 N N . GLY A 1 281 ? 18.242 10.744 -7.411 1.00 95.19 281 GLY A N 1
ATOM 2142 C CA . GLY A 1 281 ? 18.420 12.002 -6.682 1.00 95.19 281 GLY A CA 1
ATOM 2143 C C . GLY A 1 281 ? 17.118 12.802 -6.553 1.00 95.19 281 GLY A C 1
ATOM 2144 O O . GLY A 1 281 ? 16.802 13.307 -5.473 1.00 95.19 281 GLY A O 1
ATOM 2145 N N . ILE A 1 282 ? 16.329 12.874 -7.631 1.00 96.00 282 ILE A N 1
ATOM 2146 C CA . ILE A 1 282 ? 15.013 13.531 -7.629 1.00 96.00 282 ILE A CA 1
ATOM 2147 C C . ILE A 1 282 ? 14.063 12.803 -6.671 1.00 96.00 282 ILE A C 1
ATOM 2149 O O . ILE A 1 282 ? 13.518 13.440 -5.771 1.00 96.00 282 ILE A O 1
ATOM 2153 N N . GLU A 1 283 ? 13.935 11.480 -6.793 1.00 94.50 283 GLU A N 1
ATOM 2154 C CA . GLU A 1 283 ? 13.112 10.647 -5.908 1.00 94.50 283 GLU A CA 1
ATOM 2155 C C . GLU A 1 283 ? 13.479 10.823 -4.425 1.00 94.50 283 GLU A C 1
ATOM 2157 O O . GLU A 1 283 ? 12.597 11.011 -3.580 1.00 94.50 283 GLU A O 1
ATOM 2162 N N . GLY A 1 284 ? 14.775 10.796 -4.101 1.00 92.19 284 GLY A N 1
ATOM 2163 C CA . GLY A 1 284 ? 15.272 10.963 -2.737 1.00 92.19 284 GLY A CA 1
ATOM 2164 C C . GLY A 1 284 ? 14.940 12.339 -2.163 1.00 92.19 284 GLY A C 1
ATOM 2165 O O . GLY A 1 284 ? 14.378 12.433 -1.071 1.00 92.19 284 GLY A O 1
ATOM 2166 N N . SER A 1 285 ? 15.217 13.407 -2.920 1.00 95.12 285 SER A N 1
ATOM 2167 C CA . SER A 1 285 ? 14.912 14.780 -2.490 1.00 95.12 285 SER A CA 1
ATOM 2168 C C . SER A 1 285 ? 13.411 15.014 -2.296 1.00 95.12 285 SER A C 1
ATOM 2170 O O . SER A 1 285 ? 13.004 15.644 -1.321 1.00 95.12 285 SER A O 1
ATOM 2172 N N . ALA A 1 286 ? 12.577 14.437 -3.162 1.00 94.62 286 ALA A N 1
ATOM 2173 C CA . ALA A 1 286 ? 11.132 14.531 -3.046 1.00 94.62 286 ALA A CA 1
ATOM 2174 C C . ALA A 1 286 ? 10.578 13.733 -1.870 1.00 94.62 286 ALA A C 1
ATOM 2176 O O . ALA A 1 286 ? 9.712 14.220 -1.147 1.00 94.62 286 ALA A O 1
ATOM 2177 N N . THR A 1 287 ? 11.129 12.546 -1.618 1.00 91.00 287 THR A N 1
ATOM 2178 C CA . THR A 1 287 ? 10.784 11.750 -0.437 1.00 91.00 287 THR A CA 1
ATOM 2179 C C . THR A 1 287 ? 11.125 12.506 0.850 1.00 91.00 287 THR A C 1
ATOM 2181 O O . THR A 1 287 ? 10.309 12.539 1.769 1.00 91.00 287 THR A O 1
ATOM 2184 N N . ALA A 1 288 ? 12.292 13.157 0.912 1.00 91.50 288 ALA A N 1
ATOM 2185 C CA . ALA A 1 288 ? 12.678 13.981 2.055 1.00 91.50 288 ALA A CA 1
ATOM 2186 C C . ALA A 1 288 ? 11.716 15.163 2.255 1.00 91.50 288 ALA A C 1
ATOM 2188 O O . ALA A 1 288 ? 11.232 15.377 3.365 1.00 91.50 288 ALA A O 1
ATOM 2189 N N . ARG A 1 289 ? 11.372 15.878 1.173 1.00 93.44 289 ARG A N 1
ATOM 2190 C CA . ARG A 1 289 ? 10.439 17.010 1.241 1.00 93.44 289 ARG A CA 1
ATOM 2191 C C . ARG A 1 289 ? 9.034 16.591 1.680 1.00 93.44 289 ARG A C 1
ATOM 2193 O O . ARG A 1 289 ? 8.400 17.298 2.461 1.00 93.44 289 ARG A O 1
ATOM 2200 N N . TRP A 1 290 ? 8.554 15.446 1.199 1.00 91.38 290 TRP A N 1
ATOM 2201 C CA . TRP A 1 290 ? 7.288 14.863 1.641 1.00 91.38 290 TRP A CA 1
ATOM 2202 C C . TRP A 1 290 ? 7.303 14.580 3.146 1.00 91.38 290 TRP A C 1
ATOM 2204 O O . TRP A 1 290 ? 6.398 15.011 3.855 1.00 91.38 290 TRP A O 1
ATOM 2214 N N . TYR A 1 291 ? 8.340 13.905 3.647 1.00 90.38 291 TYR A N 1
ATOM 2215 C CA . TYR A 1 291 ? 8.426 13.556 5.064 1.00 90.38 291 TYR A CA 1
ATOM 2216 C C . TYR A 1 291 ? 8.560 14.770 5.985 1.00 90.38 291 TYR A C 1
ATOM 2218 O O . TYR A 1 291 ? 8.002 14.752 7.076 1.00 90.38 291 TYR A O 1
ATOM 2226 N N . GLU A 1 292 ? 9.230 15.831 5.540 1.00 89.88 292 GLU A N 1
ATOM 2227 C CA . GLU A 1 292 ? 9.289 17.105 6.262 1.00 89.88 292 GLU A CA 1
ATOM 2228 C C . GLU A 1 292 ? 7.893 17.738 6.416 1.00 89.88 292 GLU A C 1
ATOM 2230 O O . GLU A 1 292 ? 7.504 18.138 7.511 1.00 89.88 292 GLU A O 1
ATOM 2235 N N . SER A 1 293 ? 7.117 17.789 5.328 1.00 89.12 293 SER A N 1
ATOM 2236 C CA . SER A 1 293 ? 5.729 18.278 5.339 1.00 89.12 293 SER A CA 1
ATOM 2237 C C . SER A 1 293 ? 4.821 17.391 6.199 1.00 89.12 293 SER A C 1
ATOM 2239 O O . SER A 1 293 ? 4.051 17.892 7.019 1.00 89.12 293 SER A O 1
ATOM 2241 N N . PHE A 1 294 ? 4.961 16.070 6.070 1.00 89.06 294 PHE A N 1
ATOM 2242 C CA . PHE A 1 294 ? 4.220 15.091 6.856 1.00 89.06 294 PHE A CA 1
ATOM 2243 C C . PHE A 1 294 ? 4.505 15.224 8.356 1.00 89.06 294 PHE A C 1
ATOM 2245 O O . PHE A 1 294 ? 3.561 15.244 9.140 1.00 89.06 294 PHE A O 1
ATOM 2252 N N . ALA A 1 295 ? 5.773 15.386 8.755 1.00 88.69 295 ALA A N 1
ATOM 2253 C CA . ALA A 1 295 ? 6.170 15.583 10.150 1.00 88.69 295 ALA A CA 1
ATOM 2254 C C . ALA A 1 295 ? 5.431 16.762 10.793 1.00 88.69 295 ALA A C 1
ATOM 2256 O O . ALA A 1 295 ? 4.891 16.642 11.888 1.00 88.69 295 ALA A O 1
ATOM 2257 N N . GLN A 1 296 ? 5.366 17.890 10.084 1.00 86.12 296 GLN A N 1
ATOM 2258 C CA . GLN A 1 296 ? 4.695 19.104 10.552 1.00 86.12 296 GLN A CA 1
ATOM 2259 C C . GLN A 1 296 ? 3.161 18.972 10.573 1.00 86.12 296 GLN A C 1
ATOM 2261 O O . GLN A 1 296 ? 2.482 19.745 11.247 1.00 86.12 296 GLN A O 1
ATOM 2266 N N . ALA A 1 297 ? 2.605 18.011 9.829 1.00 86.44 297 ALA A N 1
ATOM 2267 C CA . ALA A 1 297 ? 1.174 17.729 9.790 1.00 86.44 297 ALA A CA 1
ATOM 2268 C C . ALA A 1 297 ? 0.703 16.762 10.891 1.00 86.44 297 ALA A C 1
ATOM 2270 O O . ALA A 1 297 ? -0.511 16.597 11.079 1.00 86.44 297 ALA A O 1
ATOM 2271 N N . LEU A 1 298 ? 1.629 16.103 11.596 1.00 84.50 298 LEU A N 1
ATOM 2272 C CA . LEU A 1 298 ? 1.309 15.254 12.739 1.00 84.50 298 LEU A CA 1
ATOM 2273 C C . LEU A 1 298 ? 0.874 16.119 13.930 1.00 84.50 298 LEU A C 1
ATOM 2275 O O . LEU A 1 298 ? 1.483 17.141 14.234 1.00 84.50 298 LEU A O 1
ATOM 2279 N N . GLY A 1 299 ? -0.207 15.708 14.593 1.00 72.19 299 GLY A N 1
ATOM 2280 C CA . GLY A 1 299 ? -0.736 16.356 15.795 1.00 72.19 299 GLY A CA 1
ATOM 2281 C C . GLY A 1 299 ? -0.669 15.437 17.016 1.00 72.19 299 GLY A C 1
ATOM 2282 O O . GLY A 1 299 ? -0.224 14.294 16.921 1.00 72.19 299 GLY A O 1
ATOM 2283 N N . ASN A 1 300 ? -1.159 15.928 18.157 1.00 64.69 300 ASN A N 1
ATOM 2284 C CA . ASN A 1 300 ? -1.540 15.119 19.324 1.00 64.69 300 ASN A CA 1
ATOM 2285 C C . ASN A 1 300 ? -0.454 14.157 19.855 1.00 64.69 300 ASN A C 1
ATOM 2287 O O . ASN A 1 300 ? -0.728 12.996 20.141 1.00 64.69 300 ASN A O 1
ATOM 2291 N N . GLY A 1 301 ? 0.782 14.642 20.015 1.00 70.38 301 GLY A N 1
ATOM 2292 C CA . GLY A 1 301 ? 1.846 13.912 20.722 1.00 70.38 301 GLY A CA 1
ATOM 2293 C C . GLY A 1 301 ? 2.648 12.915 19.879 1.00 70.38 301 GLY A C 1
ATOM 2294 O O . GLY A 1 301 ? 3.556 12.280 20.410 1.00 70.38 301 GLY A O 1
ATOM 2295 N N . PHE A 1 302 ? 2.377 12.804 18.576 1.00 80.75 302 PHE A N 1
ATOM 2296 C CA . PHE A 1 302 ? 3.243 12.061 17.661 1.00 80.75 302 PHE A CA 1
ATOM 2297 C C . PHE A 1 302 ? 4.406 12.937 17.192 1.00 80.75 302 PHE A C 1
ATOM 2299 O O . PHE A 1 302 ? 4.200 14.013 16.635 1.00 80.75 302 PHE A O 1
ATOM 2306 N N . ALA A 1 303 ? 5.631 12.455 17.392 1.00 78.81 303 ALA A N 1
ATOM 2307 C CA . ALA A 1 303 ? 6.839 13.063 16.853 1.00 78.81 303 ALA A CA 1
ATOM 2308 C C . ALA A 1 303 ? 7.377 12.205 15.705 1.00 78.81 303 ALA A C 1
ATOM 2310 O O . ALA A 1 303 ? 7.403 10.979 15.796 1.00 78.81 303 ALA A O 1
ATOM 2311 N N . PHE A 1 304 ? 7.823 12.857 14.635 1.00 86.62 304 PHE A N 1
ATOM 2312 C CA . PHE A 1 304 ? 8.461 12.197 13.505 1.00 86.62 304 PHE A CA 1
ATOM 2313 C C . PHE A 1 304 ? 9.634 13.045 13.027 1.00 86.62 304 PHE A C 1
ATOM 2315 O O . PHE A 1 304 ? 9.456 14.053 12.351 1.00 86.62 304 PHE A O 1
ATOM 2322 N N . GLU A 1 305 ? 10.842 12.653 13.422 1.00 84.12 305 GLU A N 1
ATOM 2323 C CA . GLU A 1 305 ? 12.067 13.364 13.045 1.00 84.12 305 GLU A CA 1
ATOM 2324 C C . GLU A 1 305 ? 12.578 12.895 11.679 1.00 84.12 305 GLU A C 1
ATOM 2326 O O . GLU A 1 305 ? 12.950 13.695 10.822 1.00 84.12 305 GLU A O 1
ATOM 2331 N N . ARG A 1 306 ? 12.590 11.575 11.468 1.00 84.50 306 ARG A N 1
ATOM 2332 C CA . ARG A 1 306 ? 13.066 10.952 10.233 1.00 84.50 306 ARG A CA 1
ATOM 2333 C C . ARG A 1 306 ? 12.498 9.553 10.048 1.00 84.50 306 ARG A C 1
ATOM 2335 O O . ARG A 1 306 ? 12.084 8.892 11.000 1.00 84.50 306 ARG A O 1
ATOM 2342 N N . ARG A 1 307 ? 12.578 9.066 8.810 1.00 85.69 307 ARG A N 1
ATOM 2343 C CA . ARG A 1 307 ? 12.259 7.679 8.470 1.00 85.69 307 ARG A CA 1
ATOM 2344 C C . ARG A 1 307 ? 13.321 6.725 9.038 1.00 85.69 307 ARG A C 1
ATOM 2346 O O . ARG A 1 307 ? 14.500 6.867 8.721 1.00 85.69 307 ARG A O 1
ATOM 2353 N N . VAL A 1 308 ? 12.894 5.735 9.819 1.00 80.75 308 VAL A N 1
ATOM 2354 C CA . VAL A 1 308 ? 13.727 4.656 10.378 1.00 80.75 308 VAL A CA 1
ATOM 2355 C C . VAL A 1 308 ? 13.081 3.301 10.080 1.00 80.75 308 VAL A C 1
ATOM 2357 O O . VAL A 1 308 ? 11.902 3.096 10.351 1.00 80.75 308 VAL A O 1
ATOM 2360 N N . ALA A 1 309 ? 13.842 2.369 9.512 1.00 75.00 309 ALA A N 1
ATOM 2361 C CA . ALA A 1 309 ? 13.412 0.997 9.242 1.00 75.00 309 ALA A CA 1
ATOM 2362 C C . ALA A 1 309 ? 14.619 0.044 9.333 1.00 75.00 309 ALA A C 1
ATOM 2364 O O . ALA A 1 309 ? 15.712 0.463 8.942 1.00 75.00 309 ALA A O 1
ATOM 2365 N N . PRO A 1 310 ? 14.453 -1.222 9.769 1.00 58.25 310 PRO A N 1
ATOM 2366 C CA . PRO A 1 310 ? 13.219 -1.856 10.255 1.00 58.25 310 PRO A CA 1
ATOM 2367 C C . PRO A 1 310 ? 12.974 -1.687 11.768 1.00 58.25 310 PRO A C 1
ATOM 2369 O O . PRO A 1 310 ? 11.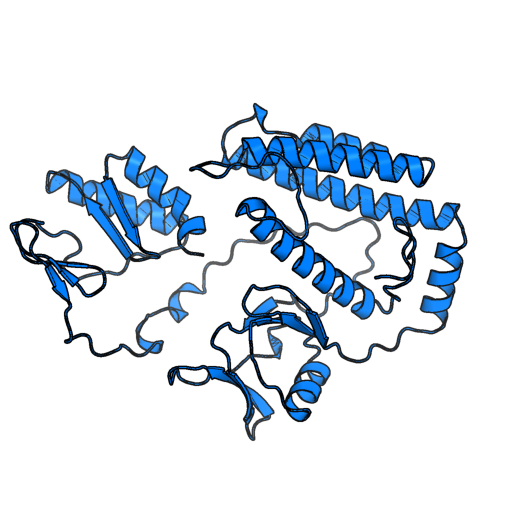832 -1.803 12.204 1.00 58.25 310 PRO A O 1
ATOM 2372 N N . ASP A 1 311 ? 14.003 -1.350 12.547 1.00 72.19 311 ASP A N 1
ATOM 2373 C CA . ASP A 1 311 ? 13.997 -1.399 14.021 1.00 72.19 311 ASP A CA 1
ATOM 2374 C C . ASP A 1 311 ? 13.440 -0.125 14.679 1.00 72.19 311 ASP A C 1
ATOM 2376 O O . ASP A 1 311 ? 13.976 0.379 15.663 1.00 72.19 311 ASP A O 1
ATOM 2380 N N . ALA A 1 312 ? 12.399 0.462 14.093 1.00 75.19 312 ALA A N 1
ATOM 2381 C CA . ALA A 1 312 ? 11.823 1.679 14.644 1.00 75.19 312 ALA A CA 1
ATOM 2382 C C . ALA A 1 312 ? 10.969 1.397 15.882 1.00 75.19 312 ALA A C 1
ATOM 2384 O O . ALA A 1 312 ? 10.061 0.567 15.840 1.00 75.19 312 ALA A O 1
ATOM 2385 N N . GLU A 1 313 ? 11.230 2.144 16.951 1.00 72.75 313 GLU A N 1
ATOM 2386 C CA . GLU A 1 313 ? 10.476 2.075 18.207 1.00 72.75 313 GLU A CA 1
ATOM 2387 C C . GLU A 1 313 ? 9.370 3.138 18.280 1.00 72.75 313 GLU A C 1
ATOM 2389 O O . GLU A 1 313 ? 8.437 3.009 19.073 1.00 72.75 313 GLU A O 1
ATOM 2394 N N . ASP A 1 314 ? 9.438 4.184 17.444 1.00 84.81 314 ASP A N 1
ATOM 2395 C CA . ASP A 1 314 ? 8.411 5.219 17.423 1.00 84.81 314 ASP A CA 1
ATOM 2396 C C . ASP A 1 314 ? 7.148 4.765 16.657 1.00 84.81 314 ASP A C 1
ATOM 2398 O O . ASP A 1 314 ? 7.243 4.111 15.608 1.00 84.81 314 ASP A O 1
ATOM 2402 N N . PRO A 1 315 ? 5.943 5.136 17.136 1.00 84.19 315 PRO A N 1
ATOM 2403 C CA . PRO A 1 315 ? 4.686 4.692 16.536 1.00 84.19 315 PRO A CA 1
ATOM 2404 C C . PRO A 1 315 ? 4.519 5.071 15.061 1.00 84.19 315 PRO A C 1
ATOM 2406 O O . PRO A 1 315 ? 3.896 4.331 14.299 1.00 84.19 315 PRO A O 1
ATOM 2409 N N . VAL A 1 316 ? 5.063 6.217 14.638 1.00 87.31 316 VAL A N 1
ATOM 2410 C CA . VAL A 1 316 ? 4.892 6.720 13.269 1.00 87.31 316 VAL A CA 1
ATOM 2411 C C . VAL A 1 316 ? 5.679 5.853 12.295 1.00 87.31 316 VAL A C 1
ATOM 2413 O O . VAL A 1 316 ? 5.125 5.372 11.305 1.00 87.31 316 VAL A O 1
ATOM 2416 N N . ASN A 1 317 ? 6.954 5.590 12.580 1.00 85.62 317 ASN A N 1
ATOM 2417 C CA . ASN A 1 317 ? 7.760 4.696 11.761 1.00 85.62 317 ASN A CA 1
ATOM 2418 C C . ASN A 1 317 ? 7.258 3.253 11.801 1.00 85.62 317 ASN A C 1
ATOM 2420 O O . ASN A 1 317 ? 7.317 2.589 10.767 1.00 85.62 317 ASN A O 1
ATOM 2424 N N . ALA A 1 318 ? 6.730 2.773 12.930 1.00 82.38 318 ALA A N 1
ATOM 2425 C CA . ALA A 1 318 ? 6.107 1.452 12.998 1.00 82.38 318 ALA A CA 1
ATOM 2426 C C . ALA A 1 318 ? 4.928 1.335 12.012 1.00 82.38 318 ALA A C 1
ATOM 2428 O O . ALA A 1 318 ? 4.884 0.407 11.201 1.00 82.38 318 ALA A O 1
ATOM 2429 N N . LEU A 1 319 ? 4.025 2.322 11.996 1.00 83.50 319 LEU A N 1
ATOM 2430 C CA . LEU A 1 319 ? 2.906 2.369 11.048 1.00 83.50 319 LEU A CA 1
ATOM 2431 C C . LEU A 1 319 ? 3.382 2.494 9.595 1.00 83.50 319 LEU A C 1
ATOM 2433 O O . LEU A 1 319 ? 2.876 1.795 8.716 1.00 83.50 319 LEU A O 1
ATOM 2437 N N . LEU A 1 320 ? 4.388 3.333 9.331 1.00 85.56 320 LEU A N 1
ATOM 2438 C CA . LEU A 1 320 ? 4.977 3.463 7.996 1.00 85.56 320 LEU A CA 1
ATOM 2439 C C . LEU A 1 320 ? 5.663 2.168 7.537 1.00 85.56 320 LEU A C 1
ATOM 2441 O O . LEU A 1 320 ? 5.583 1.832 6.359 1.00 85.56 320 LEU A O 1
ATOM 2445 N N . ASN A 1 321 ? 6.315 1.423 8.434 1.00 81.19 321 ASN A N 1
ATOM 2446 C CA . ASN A 1 321 ? 6.916 0.120 8.130 1.00 81.19 321 ASN A CA 1
ATOM 2447 C C . ASN A 1 321 ? 5.850 -0.894 7.705 1.00 81.19 321 ASN A C 1
ATOM 2449 O O . ASN A 1 321 ? 6.027 -1.572 6.690 1.00 81.19 321 ASN A O 1
ATOM 2453 N N . ILE A 1 322 ? 4.734 -0.960 8.436 1.00 77.50 322 ILE A N 1
ATOM 2454 C CA . ILE A 1 322 ? 3.597 -1.826 8.096 1.00 77.50 322 ILE A CA 1
ATOM 2455 C C . ILE A 1 322 ? 3.016 -1.419 6.737 1.00 77.50 322 ILE A C 1
ATOM 2457 O O . ILE A 1 322 ? 2.897 -2.257 5.842 1.00 77.50 322 ILE A O 1
ATOM 2461 N N . ALA A 1 323 ? 2.735 -0.127 6.540 1.00 82.44 323 ALA A N 1
ATOM 2462 C CA . ALA A 1 323 ? 2.170 0.388 5.295 1.00 82.44 323 ALA A CA 1
ATOM 2463 C C . ALA A 1 323 ? 3.084 0.127 4.086 1.00 82.44 323 ALA A C 1
ATOM 2465 O O . ALA A 1 323 ? 2.614 -0.335 3.050 1.00 82.44 323 ALA A O 1
ATOM 2466 N N . HIS A 1 324 ? 4.393 0.362 4.218 1.00 81.06 324 HIS A N 1
ATOM 2467 C CA . HIS A 1 324 ? 5.370 0.078 3.162 1.00 81.06 324 HIS A CA 1
ATOM 2468 C C . HIS A 1 324 ? 5.456 -1.415 2.846 1.00 81.06 324 HIS A C 1
ATOM 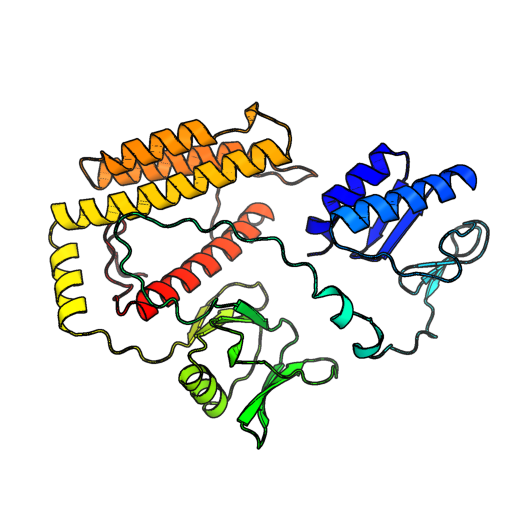2470 O O . HIS A 1 324 ? 5.523 -1.788 1.677 1.00 81.06 324 HIS A O 1
ATOM 2476 N N . THR A 1 325 ? 5.444 -2.269 3.870 1.00 78.12 325 THR A N 1
ATOM 2477 C CA . THR A 1 325 ? 5.495 -3.724 3.687 1.00 78.12 325 THR A CA 1
ATOM 2478 C C . THR A 1 325 ? 4.257 -4.216 2.939 1.00 78.12 325 THR A C 1
ATOM 2480 O O . THR A 1 325 ? 4.379 -4.984 1.985 1.00 78.12 325 THR A O 1
ATOM 2483 N N . LEU A 1 326 ? 3.070 -3.730 3.312 1.00 77.31 326 LEU A N 1
ATOM 2484 C CA . LEU A 1 326 ? 1.828 -4.057 2.617 1.00 77.31 326 LEU A CA 1
ATOM 2485 C C . LEU A 1 326 ? 1.829 -3.525 1.178 1.00 77.31 326 LEU A C 1
ATOM 2487 O O . LEU A 1 326 ? 1.556 -4.283 0.250 1.00 77.31 326 LEU A O 1
ATOM 2491 N N . ALA A 1 327 ? 2.204 -2.260 0.972 1.00 82.56 327 ALA A N 1
ATOM 2492 C CA . ALA A 1 327 ? 2.286 -1.656 -0.356 1.00 82.56 327 ALA A CA 1
ATOM 2493 C C . ALA A 1 327 ? 3.264 -2.407 -1.275 1.00 82.56 327 ALA A C 1
ATOM 2495 O O . ALA A 1 327 ? 2.968 -2.626 -2.450 1.00 82.56 327 ALA A O 1
ATOM 2496 N N . PHE A 1 328 ? 4.404 -2.858 -0.740 1.00 82.44 328 PHE A N 1
ATOM 2497 C CA . PHE A 1 328 ? 5.366 -3.686 -1.468 1.00 82.44 328 PHE A CA 1
ATOM 2498 C C . PHE A 1 328 ? 4.748 -5.016 -1.917 1.00 82.44 328 PHE A C 1
ATOM 2500 O O . PHE A 1 328 ? 4.913 -5.421 -3.066 1.00 82.44 328 PHE A O 1
ATOM 2507 N N . ARG A 1 329 ? 3.998 -5.688 -1.038 1.00 77.31 329 ARG A N 1
ATOM 2508 C CA . ARG A 1 329 ? 3.349 -6.968 -1.357 1.00 77.31 329 ARG A CA 1
ATOM 2509 C C . ARG A 1 329 ? 2.217 -6.811 -2.359 1.00 77.31 329 ARG A C 1
ATOM 2511 O O . ARG A 1 329 ? 2.159 -7.593 -3.297 1.00 77.31 329 ARG A O 1
ATOM 2518 N N . LEU A 1 330 ? 1.379 -5.789 -2.217 1.00 78.56 330 LEU A N 1
ATOM 2519 C CA . LEU A 1 330 ? 0.340 -5.484 -3.204 1.00 78.56 330 LEU A CA 1
ATOM 2520 C C . LEU A 1 330 ? 0.953 -5.142 -4.571 1.00 78.56 330 LEU A C 1
ATOM 2522 O O . LEU A 1 330 ? 0.483 -5.627 -5.593 1.00 78.56 330 LEU A O 1
ATOM 2526 N N . SER A 1 331 ? 2.066 -4.403 -4.597 1.00 81.75 331 SER A N 1
ATOM 2527 C CA . SER A 1 331 ? 2.807 -4.150 -5.842 1.00 81.75 331 SER A CA 1
ATOM 2528 C C . SER A 1 331 ? 3.351 -5.446 -6.448 1.00 81.75 331 SER A C 1
ATOM 2530 O O . SER A 1 331 ? 3.253 -5.648 -7.652 1.00 81.75 331 SER A O 1
ATOM 2532 N N . LEU A 1 332 ? 3.887 -6.356 -5.627 1.00 78.81 332 LEU A N 1
ATOM 2533 C CA . LEU A 1 332 ? 4.356 -7.669 -6.074 1.00 78.81 332 LEU A CA 1
ATOM 2534 C C . LEU A 1 332 ? 3.223 -8.501 -6.694 1.00 78.81 332 LEU A C 1
ATOM 2536 O O . LEU A 1 332 ? 3.446 -9.160 -7.709 1.00 78.81 332 LEU A O 1
ATOM 2540 N N . LEU A 1 333 ? 2.028 -8.463 -6.095 1.00 73.69 333 LEU A N 1
ATOM 2541 C CA . LEU A 1 333 ? 0.827 -9.101 -6.634 1.00 73.69 333 LEU A CA 1
ATOM 2542 C C . LEU A 1 333 ? 0.442 -8.495 -7.983 1.00 73.69 333 LEU A C 1
ATOM 2544 O O . LEU A 1 333 ? 0.324 -9.237 -8.949 1.00 73.69 333 LEU A O 1
ATOM 2548 N N . ALA A 1 334 ? 0.343 -7.167 -8.075 1.00 77.31 334 ALA A N 1
ATOM 2549 C CA . ALA A 1 334 ? -0.012 -6.473 -9.313 1.00 77.31 334 ALA A CA 1
ATOM 2550 C C . ALA A 1 334 ? 0.995 -6.736 -10.449 1.00 77.31 334 ALA A C 1
ATOM 2552 O O . ALA A 1 334 ? 0.605 -6.969 -11.591 1.00 77.31 334 ALA A O 1
ATOM 2553 N N . ILE A 1 335 ? 2.296 -6.760 -10.137 1.00 79.19 335 ILE A N 1
ATOM 2554 C CA . ILE A 1 335 ? 3.356 -7.097 -11.100 1.00 79.19 335 ILE A CA 1
ATOM 2555 C C . ILE A 1 335 ? 3.170 -8.528 -11.615 1.00 79.19 335 ILE A C 1
ATOM 2557 O O . ILE A 1 335 ? 3.203 -8.752 -12.823 1.00 79.19 335 ILE A O 1
ATOM 2561 N N . LYS A 1 336 ? 2.936 -9.492 -10.714 1.00 74.38 336 LYS A N 1
ATOM 2562 C CA . LYS A 1 336 ? 2.683 -10.884 -11.104 1.00 74.38 336 LYS A CA 1
ATOM 2563 C C . LYS A 1 336 ? 1.403 -11.017 -11.927 1.00 74.38 336 LYS A C 1
ATOM 2565 O O . LYS A 1 336 ? 1.451 -11.667 -12.963 1.00 74.38 336 LYS A O 1
ATOM 2570 N N . ALA A 1 337 ? 0.308 -10.378 -11.503 1.00 69.50 337 ALA A N 1
ATOM 2571 C CA . ALA A 1 337 ? -0.984 -10.326 -12.200 1.00 69.50 337 ALA A CA 1
ATOM 2572 C C . ALA A 1 337 ? -0.843 -9.833 -13.647 1.00 69.50 337 ALA A C 1
ATOM 2574 O O . ALA A 1 337 ? -1.495 -10.351 -14.547 1.00 69.50 337 ALA A O 1
ATOM 2575 N N . ALA A 1 338 ? 0.069 -8.889 -13.884 1.00 73.62 338 ALA A N 1
ATOM 2576 C CA . ALA A 1 338 ? 0.398 -8.392 -15.217 1.00 73.62 338 ALA A CA 1
ATOM 2577 C C . ALA A 1 338 ? 1.309 -9.329 -16.045 1.00 73.62 338 ALA A C 1
ATOM 2579 O O . ALA A 1 338 ? 1.686 -8.971 -17.160 1.00 73.62 338 ALA A O 1
ATOM 2580 N N . GLY A 1 339 ? 1.705 -10.494 -15.519 1.00 70.88 339 GLY A N 1
ATOM 2581 C CA . GLY A 1 339 ? 2.632 -11.430 -16.166 1.00 70.88 339 GLY A CA 1
ATOM 2582 C C . GLY A 1 339 ? 4.096 -10.970 -16.161 1.00 70.88 339 GLY A C 1
ATOM 2583 O O . GLY A 1 339 ? 4.902 -11.454 -16.954 1.00 70.88 339 GLY A O 1
ATOM 2584 N N . LEU A 1 340 ? 4.453 -10.004 -15.308 1.00 82.25 340 LEU A N 1
ATOM 2585 C CA . LEU A 1 340 ? 5.812 -9.472 -15.207 1.00 82.25 340 LEU A CA 1
ATOM 2586 C C . LEU A 1 340 ? 6.616 -10.204 -14.127 1.00 82.25 340 LEU A C 1
ATOM 2588 O O . LEU A 1 340 ? 6.091 -10.608 -13.089 1.00 82.25 340 LEU A O 1
ATOM 2592 N N . ALA A 1 341 ? 7.930 -10.309 -14.332 1.00 84.12 341 ALA A N 1
ATOM 2593 C CA . ALA A 1 341 ? 8.855 -10.867 -13.355 1.00 84.12 341 ALA A CA 1
ATOM 2594 C C . ALA A 1 341 ? 9.278 -9.798 -12.326 1.00 84.12 341 ALA A C 1
ATOM 2596 O O . ALA A 1 341 ? 9.983 -8.849 -12.685 1.00 84.12 341 ALA A O 1
ATOM 2597 N N . PRO A 1 342 ? 8.948 -9.954 -11.029 1.00 82.12 342 PRO A N 1
ATOM 2598 C CA . PRO A 1 342 ? 9.244 -8.937 -10.013 1.00 82.12 342 PRO A CA 1
ATOM 2599 C C . PRO A 1 342 ? 10.728 -8.731 -9.712 1.00 82.12 342 PRO A C 1
ATOM 2601 O O . PRO A 1 342 ? 11.118 -7.686 -9.206 1.00 82.12 342 PRO A O 1
ATOM 2604 N N . MET A 1 343 ? 11.559 -9.724 -10.026 1.00 81.81 343 MET A N 1
ATOM 2605 C CA . MET A 1 343 ? 13.006 -9.660 -9.804 1.00 81.81 343 MET A CA 1
ATOM 2606 C C . MET A 1 343 ? 13.726 -8.753 -10.815 1.00 81.81 343 MET A C 1
ATOM 2608 O O . MET A 1 343 ? 14.909 -8.461 -10.645 1.00 81.81 343 MET A O 1
ATOM 2612 N N . ILE A 1 344 ? 13.037 -8.318 -11.875 1.00 86.50 344 ILE A N 1
ATOM 2613 C CA . ILE A 1 344 ? 13.603 -7.485 -12.938 1.00 86.50 344 ILE A CA 1
ATOM 2614 C C . ILE A 1 344 ? 13.100 -6.047 -12.760 1.00 86.50 344 ILE A C 1
ATOM 2616 O O . ILE A 1 344 ? 12.024 -5.679 -13.233 1.00 86.50 344 ILE A O 1
ATOM 2620 N N . GLY A 1 345 ? 13.895 -5.237 -12.057 1.00 88.31 345 GLY A N 1
ATOM 2621 C CA . GLY A 1 345 ? 13.634 -3.815 -11.822 1.00 88.31 345 GLY A CA 1
ATOM 2622 C C . GLY A 1 345 ? 14.348 -2.887 -12.813 1.00 88.31 345 GLY A C 1
ATOM 2623 O O . GLY A 1 345 ? 15.407 -3.222 -13.339 1.00 88.31 345 GLY A O 1
ATOM 2624 N N . PHE A 1 346 ? 13.788 -1.689 -13.022 1.00 87.81 346 PHE A N 1
ATOM 2625 C CA . PHE A 1 346 ? 14.323 -0.679 -13.955 1.00 87.81 346 PHE A CA 1
ATOM 2626 C C . PHE A 1 346 ? 15.025 0.504 -13.264 1.00 87.81 346 PHE A C 1
ATOM 2628 O O . PHE A 1 346 ? 15.991 1.045 -13.797 1.00 87.81 346 PHE A O 1
ATOM 2635 N N . LEU A 1 347 ? 14.565 0.906 -12.069 1.00 84.62 347 LEU A N 1
ATOM 2636 C CA . LEU A 1 347 ? 15.200 1.963 -11.264 1.00 84.62 347 LEU A CA 1
ATOM 2637 C C . LEU A 1 347 ? 16.125 1.388 -10.189 1.00 84.62 347 LEU A C 1
ATOM 2639 O O . LEU A 1 347 ? 17.275 1.804 -10.062 1.00 84.62 347 LEU A O 1
ATOM 2643 N N . HIS A 1 348 ? 15.634 0.428 -9.413 1.00 79.62 348 HIS A N 1
ATOM 2644 C CA . HIS A 1 348 ? 16.414 -0.292 -8.413 1.00 79.62 348 HIS A CA 1
ATOM 2645 C C . HIS A 1 348 ? 16.739 -1.667 -8.994 1.00 79.62 348 HIS A C 1
ATOM 2647 O O . HIS A 1 348 ? 15.912 -2.574 -8.962 1.00 79.62 348 HIS A O 1
ATOM 2653 N N . ALA A 1 349 ? 17.908 -1.791 -9.626 1.00 63.88 349 ALA A N 1
ATOM 2654 C CA . ALA A 1 349 ? 18.364 -3.071 -10.154 1.00 63.88 349 ALA A CA 1
ATOM 2655 C C . ALA A 1 349 ? 18.642 -4.030 -8.985 1.00 63.88 349 ALA A C 1
ATOM 2657 O O . ALA A 1 349 ? 19.272 -3.633 -8.003 1.00 63.88 349 ALA A O 1
ATOM 2658 N N . SER A 1 350 ? 18.161 -5.272 -9.092 1.00 53.38 350 SER A N 1
ATOM 2659 C CA . SER A 1 350 ? 18.281 -6.271 -8.028 1.00 53.38 350 SER A CA 1
ATOM 2660 C C . SER A 1 350 ? 19.751 -6.570 -7.722 1.00 53.38 350 SER A C 1
ATOM 2662 O O . SER A 1 350 ? 20.486 -7.118 -8.544 1.00 53.38 350 SER A O 1
ATOM 2664 N N . THR A 1 351 ? 20.181 -6.239 -6.508 1.00 47.88 351 THR A N 1
ATOM 2665 C CA . THR A 1 351 ? 21.385 -6.785 -5.880 1.00 47.88 351 THR A CA 1
ATOM 2666 C C . THR A 1 351 ? 20.972 -7.932 -4.960 1.00 47.88 351 THR A C 1
ATOM 2668 O O . THR A 1 351 ? 20.927 -7.792 -3.744 1.00 47.88 351 THR A O 1
ATOM 2671 N N . ALA A 1 352 ? 20.646 -9.084 -5.558 1.00 37.22 352 ALA A N 1
ATOM 2672 C CA . ALA A 1 352 ? 20.493 -10.403 -4.916 1.00 37.22 352 ALA A CA 1
ATOM 2673 C C . ALA A 1 352 ? 19.440 -10.555 -3.801 1.00 37.22 352 ALA A C 1
ATOM 2675 O O . ALA A 1 352 ? 19.240 -11.652 -3.278 1.00 37.22 352 ALA A O 1
ATOM 2676 N N . ARG A 1 353 ? 18.738 -9.491 -3.446 1.00 40.16 353 ARG A N 1
ATOM 2677 C CA . ARG A 1 353 ? 17.487 -9.554 -2.712 1.00 40.16 353 ARG A CA 1
ATOM 2678 C C . ARG A 1 353 ? 16.383 -9.171 -3.684 1.00 40.16 353 ARG A C 1
ATOM 2680 O O . ARG A 1 353 ? 16.621 -8.561 -4.727 1.00 40.16 353 ARG A O 1
ATOM 2687 N N . PHE A 1 354 ? 15.180 -9.552 -3.325 1.00 39.88 354 PHE A N 1
ATOM 2688 C CA . PHE A 1 354 ? 14.039 -8.692 -3.574 1.00 39.88 354 PHE A CA 1
ATOM 2689 C C . PHE A 1 354 ? 14.402 -7.211 -3.396 1.00 39.88 354 PHE A C 1
ATOM 2691 O O . PHE A 1 354 ? 15.063 -6.901 -2.373 1.00 39.88 354 PHE A O 1
#